Protein AF-A0A563ELH8-F1 (afdb_monomer)

Sequence (191 aa):
MGWYTSGPDGLRYRSGDVFAVAAASGLGTLWVTPWVGAVDADGEPVEIEGLMLLGDVQQGVERAGLPWERVELDGDRMRVPLDVDVADLLDELSYQLSSYSRSVRRVLADAVRRPLEVAELSVRIEAEWGVPPEGYPDLEAWLDEPSEQDRPRDLAAAGLAHALRSGEELLLHMPSDVLEVVAWNRDEDDD

Mean predicted aligned error: 11.7 Å

Structure (mmCIF, N/CA/C/O backbone):
data_AF-A0A563ELH8-F1
#
_entry.id   AF-A0A563ELH8-F1
#
loop_
_atom_site.group_PDB
_atom_site.id
_atom_site.type_symbol
_atom_site.label_atom_id
_atom_site.label_alt_id
_atom_site.label_comp_id
_atom_site.label_asym_id
_atom_site.label_entity_id
_atom_site.label_seq_id
_atom_site.pdbx_PDB_ins_code
_atom_site.Cartn_x
_atom_site.Cartn_y
_atom_site.Cartn_z
_atom_site.occupancy
_atom_site.B_iso_or_equiv
_atom_site.auth_seq_id
_atom_site.auth_comp_id
_atom_site.auth_asym_id
_atom_site.auth_atom_id
_atom_site.pdbx_PDB_model_num
ATOM 1 N N . MET A 1 1 ? -14.077 12.941 -12.315 1.00 25.47 1 MET A N 1
ATOM 2 C CA . MET A 1 1 ? -13.112 14.063 -12.389 1.00 25.47 1 MET A CA 1
ATOM 3 C C . MET A 1 1 ? -11.736 13.427 -12.356 1.00 25.47 1 MET A C 1
ATOM 5 O O . MET A 1 1 ? -11.559 12.567 -11.514 1.00 25.47 1 MET A O 1
ATOM 9 N N . GLY A 1 2 ? -10.851 13.728 -13.311 1.00 24.97 2 GLY A N 1
ATOM 10 C CA . GLY A 1 2 ? -9.521 13.102 -13.410 1.00 24.97 2 GLY A CA 1
ATOM 11 C C . GLY A 1 2 ? -8.433 13.995 -12.812 1.00 24.97 2 GLY A C 1
ATOM 12 O O . GLY A 1 2 ? -8.539 15.220 -12.919 1.00 24.97 2 GLY A O 1
ATOM 13 N N . TRP A 1 3 ? -7.430 13.382 -12.182 1.00 33.62 3 TRP A N 1
ATOM 14 C CA . TRP A 1 3 ? -6.432 14.044 -11.332 1.00 33.62 3 TRP A CA 1
ATOM 15 C C . TRP A 1 3 ? -5.017 14.037 -11.948 1.00 33.62 3 TRP A C 1
ATOM 17 O O . TRP A 1 3 ? -4.769 13.359 -12.942 1.00 33.62 3 TRP A O 1
ATOM 27 N N . TYR A 1 4 ? -4.128 14.879 -11.404 1.00 32.75 4 TYR A N 1
ATOM 28 C CA . TYR A 1 4 ? -2.867 15.354 -11.998 1.00 32.75 4 TYR A CA 1
ATOM 29 C C . TYR A 1 4 ? -1.638 14.888 -11.198 1.00 32.75 4 TYR A C 1
ATOM 31 O O . TYR A 1 4 ? -1.689 14.890 -9.971 1.00 32.75 4 TYR A O 1
ATOM 39 N N . THR A 1 5 ? -0.508 14.645 -11.868 1.00 36.38 5 THR A N 1
ATOM 40 C CA . THR A 1 5 ? 0.832 14.590 -11.248 1.00 36.38 5 THR A CA 1
ATOM 41 C C . THR A 1 5 ? 1.717 15.715 -11.806 1.00 36.38 5 THR A C 1
ATOM 43 O O . THR A 1 5 ? 1.497 16.192 -12.924 1.00 36.38 5 THR A O 1
ATOM 46 N N . SER A 1 6 ? 2.663 16.215 -11.002 1.00 29.89 6 SER A N 1
ATOM 47 C CA . SER A 1 6 ? 3.539 17.351 -11.331 1.00 29.89 6 SER A CA 1
ATOM 48 C C . SER A 1 6 ? 5.003 16.926 -11.436 1.00 29.89 6 SER A C 1
ATOM 50 O O . SER A 1 6 ? 5.538 16.387 -10.471 1.00 29.89 6 SER A O 1
ATOM 52 N N . GLY A 1 7 ? 5.654 17.239 -12.559 1.00 32.75 7 GLY A N 1
ATOM 53 C CA . GLY A 1 7 ? 7.115 17.227 -12.704 1.00 32.75 7 GLY A CA 1
ATOM 54 C C . GLY A 1 7 ? 7.703 18.648 -12.761 1.00 32.75 7 GLY A C 1
ATOM 55 O O . GLY A 1 7 ? 6.935 19.619 -12.872 1.00 32.75 7 GLY A O 1
ATOM 56 N N . PRO A 1 8 ? 9.042 18.799 -12.699 1.00 29.00 8 PRO A N 1
ATOM 57 C CA . PRO A 1 8 ? 9.696 20.074 -12.989 1.00 29.00 8 PRO A CA 1
ATOM 58 C C . PRO A 1 8 ? 9.234 20.584 -14.369 1.00 29.00 8 PRO A C 1
ATOM 60 O O . PRO A 1 8 ? 8.998 19.801 -15.284 1.00 29.00 8 PRO A O 1
ATOM 63 N N . ASP A 1 9 ? 9.000 21.894 -14.474 1.00 30.00 9 ASP A N 1
ATOM 64 C CA . ASP A 1 9 ? 8.446 22.613 -15.641 1.00 30.00 9 ASP A CA 1
ATOM 65 C C . ASP A 1 9 ? 6.928 22.522 -15.902 1.00 30.00 9 ASP A C 1
ATOM 67 O O . ASP A 1 9 ? 6.425 23.107 -16.864 1.00 30.00 9 ASP A O 1
ATOM 71 N N . GLY A 1 10 ? 6.141 21.895 -15.021 1.00 29.08 10 GLY A N 1
ATOM 72 C CA . GLY A 1 10 ? 4.674 22.021 -15.065 1.00 29.08 10 GLY A CA 1
ATOM 73 C C . GLY A 1 10 ? 3.994 21.304 -16.239 1.00 29.08 10 GLY A C 1
ATOM 74 O O . GLY A 1 10 ? 2.854 21.629 -16.591 1.00 29.08 10 GLY A O 1
ATOM 75 N N . LEU A 1 11 ? 4.669 20.318 -16.833 1.00 28.14 11 LEU A N 1
ATOM 76 C CA . LEU A 1 11 ? 4.097 19.436 -17.848 1.00 28.14 11 LEU A CA 1
ATOM 77 C C . LEU A 1 11 ? 3.067 18.492 -17.202 1.00 28.14 11 LEU A C 1
ATOM 79 O O . LEU A 1 11 ? 3.347 17.830 -16.205 1.00 28.14 11 LEU A O 1
ATOM 83 N N . ARG A 1 12 ? 1.847 18.479 -17.758 1.00 33.28 12 ARG A N 1
ATOM 84 C CA . ARG A 1 12 ? 0.690 17.701 -17.284 1.00 33.28 12 ARG A CA 1
ATOM 85 C C . ARG A 1 12 ? 0.468 16.521 -18.228 1.00 33.28 12 ARG A C 1
ATOM 87 O O . ARG A 1 12 ? 0.123 16.747 -19.387 1.00 33.28 12 ARG A O 1
ATOM 94 N N . TYR A 1 13 ? 0.617 15.293 -17.743 1.00 36.59 13 TYR A N 1
ATOM 95 C CA . TYR A 1 13 ? 0.384 14.081 -18.534 1.00 36.59 13 TYR A CA 1
ATOM 96 C C . TYR A 1 13 ? -0.948 13.436 -18.149 1.00 36.59 13 TYR A C 1
ATOM 98 O O . TYR A 1 13 ? -1.354 13.455 -16.989 1.00 36.59 13 TYR A O 1
ATOM 106 N N . ARG A 1 14 ? -1.667 12.915 -19.146 1.00 33.94 14 ARG A N 1
ATOM 107 C CA . ARG A 1 14 ? -2.918 12.176 -18.951 1.00 33.94 14 ARG A CA 1
ATOM 108 C C . ARG A 1 14 ? -2.525 10.722 -18.658 1.00 33.94 14 ARG A C 1
ATOM 110 O O . ARG A 1 14 ? -1.792 10.140 -19.443 1.00 33.94 14 ARG A O 1
ATOM 117 N N . SER A 1 15 ? -2.950 10.227 -17.502 1.00 41.12 15 SER A N 1
ATOM 118 C CA . SER A 1 15 ? -2.683 8.930 -16.856 1.00 41.12 15 SER A CA 1
ATOM 119 C C . SER A 1 15 ? -2.422 7.716 -17.760 1.00 41.12 15 SER A C 1
ATOM 121 O O . SER A 1 15 ? -3.212 7.449 -18.657 1.00 41.12 15 SER A O 1
ATOM 123 N N . GLY A 1 16 ? -1.394 6.924 -17.425 1.00 50.25 16 GLY A N 1
ATOM 124 C CA . GLY A 1 16 ? -1.220 5.516 -17.811 1.00 50.25 16 GLY A CA 1
ATOM 125 C C . GLY A 1 16 ? -1.149 4.640 -16.553 1.00 50.25 16 GLY A C 1
ATOM 126 O O . GLY A 1 16 ? -0.717 5.113 -15.508 1.00 50.25 16 GLY A O 1
ATOM 127 N N . ASP A 1 17 ? -1.621 3.399 -16.623 1.00 66.81 17 ASP A N 1
ATOM 128 C CA . ASP A 1 17 ? -1.581 2.433 -15.516 1.00 66.81 17 ASP A CA 1
ATOM 129 C C . ASP A 1 17 ? -0.115 2.092 -15.166 1.00 66.81 17 ASP A C 1
ATOM 131 O O . ASP A 1 17 ? 0.597 1.535 -16.000 1.00 66.81 17 ASP A O 1
ATOM 135 N N . VAL A 1 18 ? 0.356 2.475 -13.966 1.00 71.00 18 VAL A N 1
ATOM 136 C CA . VAL A 1 18 ? 1.760 2.283 -13.531 1.00 71.00 18 VAL A CA 1
ATOM 137 C C . VAL A 1 18 ? 2.142 0.810 -13.555 1.00 71.00 18 VAL A C 1
ATOM 139 O O . VAL A 1 18 ? 3.233 0.478 -14.012 1.00 71.00 18 VAL A O 1
ATOM 142 N N . PHE A 1 19 ? 1.238 -0.064 -13.114 1.00 73.50 19 PHE A N 1
ATOM 143 C CA . PHE A 1 19 ? 1.454 -1.504 -13.146 1.00 73.50 19 PHE A CA 1
ATOM 144 C C . PHE A 1 19 ? 1.563 -1.980 -14.590 1.00 73.50 19 PHE A C 1
ATOM 146 O O . PHE A 1 19 ? 2.504 -2.690 -14.927 1.00 73.50 19 PHE A O 1
ATOM 153 N N . ALA A 1 20 ? 0.689 -1.505 -15.480 1.00 71.94 20 ALA A N 1
ATOM 154 C CA . ALA A 1 20 ? 0.772 -1.850 -16.897 1.00 71.94 20 ALA A CA 1
ATOM 155 C C . ALA A 1 20 ? 2.059 -1.337 -17.567 1.00 71.94 20 ALA A C 1
ATOM 157 O O . ALA A 1 20 ? 2.620 -2.033 -18.407 1.00 71.94 20 ALA A O 1
ATOM 158 N N . VAL A 1 21 ? 2.543 -0.139 -17.223 1.00 72.12 21 VAL A N 1
ATOM 159 C CA . VAL A 1 21 ? 3.797 0.416 -17.770 1.00 72.12 21 VAL A CA 1
ATOM 160 C C . VAL A 1 21 ? 5.012 -0.346 -17.236 1.00 72.12 21 VAL A C 1
ATOM 162 O O . VAL A 1 21 ? 5.898 -0.716 -18.011 1.00 72.12 21 VAL A O 1
ATOM 165 N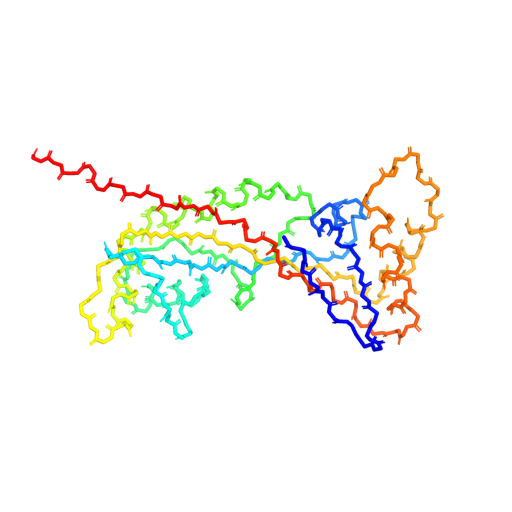 N . ALA A 1 22 ? 5.040 -0.628 -15.934 1.00 79.31 22 ALA A N 1
ATOM 166 C CA . ALA A 1 22 ? 6.070 -1.442 -15.300 1.00 79.31 22 ALA A CA 1
ATOM 167 C C . ALA A 1 22 ? 6.119 -2.851 -15.921 1.00 79.31 22 ALA A C 1
ATOM 169 O O . ALA A 1 22 ? 7.179 -3.287 -16.370 1.00 79.31 22 ALA A O 1
ATOM 170 N N . ALA A 1 23 ? 4.965 -3.511 -16.054 1.00 82.12 23 ALA A N 1
ATOM 171 C CA . ALA A 1 23 ? 4.833 -4.829 -16.670 1.00 82.12 23 ALA A CA 1
ATOM 172 C C . ALA A 1 23 ? 5.239 -4.829 -18.151 1.00 82.12 23 ALA A C 1
ATOM 174 O O . ALA A 1 23 ? 5.981 -5.702 -18.597 1.00 82.12 23 ALA A O 1
ATOM 175 N N . ALA A 1 24 ? 4.768 -3.846 -18.927 1.00 79.00 24 ALA A N 1
ATOM 176 C CA . ALA A 1 24 ? 5.008 -3.787 -20.367 1.00 79.00 24 ALA A CA 1
ATOM 177 C C . ALA A 1 24 ? 6.448 -3.404 -20.727 1.00 79.00 24 ALA A C 1
ATOM 179 O O . ALA A 1 24 ? 6.921 -3.778 -21.803 1.00 79.00 24 ALA A O 1
ATOM 180 N N . SER A 1 25 ? 7.130 -2.633 -19.876 1.00 79.31 25 SER A N 1
ATOM 181 C CA . SER A 1 25 ? 8.556 -2.337 -20.048 1.00 79.31 25 SER A CA 1
ATOM 182 C C . SER A 1 25 ? 9.435 -3.486 -19.560 1.00 79.31 25 SER A C 1
ATOM 184 O O . SER A 1 25 ? 10.449 -3.778 -20.185 1.00 79.31 25 SER A O 1
ATOM 186 N N . GLY A 1 26 ? 9.058 -4.149 -18.460 1.00 85.94 26 GLY A N 1
ATOM 187 C CA . GLY A 1 26 ? 9.907 -5.134 -17.789 1.00 85.94 26 GLY A CA 1
ATOM 188 C C . GLY A 1 26 ? 11.171 -4.520 -17.173 1.00 85.94 26 GLY A C 1
ATOM 189 O O . GLY A 1 26 ? 12.116 -5.244 -16.858 1.00 85.94 26 GLY A O 1
ATOM 190 N N . LEU A 1 27 ? 11.207 -3.192 -17.019 1.00 83.12 27 LEU A N 1
ATOM 191 C CA . LEU A 1 27 ? 12.363 -2.436 -16.546 1.00 83.12 27 LEU A CA 1
ATOM 192 C C . LEU A 1 27 ? 12.113 -1.852 -15.154 1.00 83.12 27 LEU A C 1
ATOM 194 O O . LEU A 1 27 ? 10.979 -1.616 -14.747 1.00 83.12 27 LEU A O 1
ATOM 198 N N . GLY A 1 28 ? 13.198 -1.544 -14.445 1.00 86.25 28 GLY A N 1
ATOM 199 C CA . GLY A 1 28 ? 13.145 -0.780 -13.201 1.00 86.25 28 GLY A CA 1
ATOM 200 C C . GLY A 1 28 ? 12.628 -1.558 -11.991 1.00 86.25 28 GLY A C 1
ATOM 201 O O . GLY A 1 28 ? 12.809 -2.768 -11.864 1.00 86.25 28 GLY A O 1
ATOM 202 N N . THR A 1 29 ? 12.054 -0.824 -11.044 1.00 88.12 29 THR A N 1
ATOM 203 C CA . THR A 1 29 ? 11.486 -1.349 -9.802 1.00 88.12 29 THR A CA 1
ATOM 204 C C . THR A 1 29 ? 10.119 -0.732 -9.565 1.00 88.12 29 THR A C 1
ATOM 206 O O . THR A 1 29 ? 9.948 0.476 -9.721 1.00 88.12 29 THR A O 1
ATOM 209 N N . LEU A 1 30 ? 9.166 -1.575 -9.178 1.00 86.19 30 LEU A N 1
ATOM 210 C CA . LEU A 1 30 ? 7.830 -1.178 -8.772 1.00 86.19 30 LEU A CA 1
ATOM 211 C C . LEU A 1 30 ? 7.714 -1.281 -7.249 1.00 86.19 30 LEU A C 1
ATOM 213 O O . LEU A 1 30 ? 8.006 -2.318 -6.643 1.00 86.19 30 LEU A O 1
ATOM 217 N N . TRP A 1 31 ? 7.298 -0.178 -6.652 1.00 87.94 31 TRP A N 1
ATOM 218 C CA . TRP A 1 31 ? 7.042 -0.018 -5.235 1.00 87.94 31 TRP A CA 1
ATOM 219 C C . TRP A 1 31 ? 5.566 0.261 -5.019 1.00 87.94 31 TRP A C 1
ATOM 221 O O . TRP A 1 31 ? 4.929 0.969 -5.798 1.00 87.94 31 TRP A O 1
ATOM 231 N N . VAL A 1 32 ? 5.038 -0.278 -3.930 1.00 87.56 32 VAL A N 1
ATOM 232 C CA . VAL A 1 32 ? 3.685 -0.012 -3.468 1.00 87.56 32 VAL A CA 1
ATOM 233 C C . VAL A 1 32 ? 3.736 0.499 -2.034 1.00 87.56 32 VAL A C 1
ATOM 235 O O . VAL A 1 32 ? 4.441 -0.056 -1.201 1.00 87.56 32 VAL A O 1
ATOM 238 N N . THR A 1 33 ? 2.979 1.543 -1.733 1.00 89.94 33 THR A N 1
ATOM 239 C CA . THR A 1 33 ? 2.750 2.043 -0.377 1.00 89.94 33 THR A CA 1
ATOM 240 C C . THR A 1 33 ? 1.334 1.650 0.039 1.00 89.94 33 THR A C 1
ATOM 242 O O . THR A 1 33 ? 0.376 2.246 -0.462 1.00 89.94 33 THR A O 1
ATOM 245 N N . PRO A 1 34 ? 1.159 0.637 0.901 1.00 89.25 34 PRO A N 1
ATOM 246 C CA . PRO A 1 34 ? -0.147 0.267 1.426 1.00 89.25 34 PRO A CA 1
ATOM 247 C C . PRO A 1 34 ? -0.588 1.206 2.555 1.00 89.25 34 PRO A C 1
ATOM 249 O O . PRO A 1 34 ? 0.122 1.434 3.537 1.00 89.25 34 PRO A O 1
ATOM 252 N N . TRP A 1 35 ? -1.810 1.704 2.427 1.00 89.25 35 TRP A N 1
ATOM 253 C CA . TRP A 1 35 ? -2.472 2.582 3.379 1.00 89.25 35 TRP A CA 1
ATOM 254 C C . TRP A 1 35 ? -3.675 1.881 3.992 1.00 89.25 35 TRP A C 1
ATOM 256 O O . TRP A 1 35 ? -4.414 1.182 3.300 1.00 89.25 35 TRP A O 1
ATOM 266 N N . VAL A 1 36 ? -3.900 2.133 5.275 1.00 89.50 36 VAL A N 1
ATOM 267 C CA . VAL A 1 36 ? -5.037 1.621 6.033 1.00 89.50 36 VAL A CA 1
ATOM 268 C C . VAL A 1 36 ? -6.028 2.756 6.250 1.00 89.50 36 VAL A C 1
ATOM 270 O O . VAL A 1 36 ? -5.686 3.787 6.827 1.00 89.50 36 VAL A O 1
ATOM 273 N N . GLY A 1 37 ? -7.248 2.565 5.761 1.00 87.56 37 GLY A N 1
ATOM 274 C CA . GLY A 1 37 ? -8.401 3.405 6.047 1.00 87.56 37 GLY A CA 1
ATOM 275 C C . GLY A 1 37 ? -9.249 2.802 7.162 1.00 87.56 37 GLY A C 1
ATOM 276 O O . GLY A 1 37 ? -9.251 1.589 7.387 1.00 87.56 37 GLY A O 1
ATOM 277 N N . ALA A 1 38 ? -9.971 3.659 7.876 1.00 88.00 38 ALA A N 1
ATOM 278 C CA . ALA A 1 38 ? -10.949 3.237 8.862 1.00 88.00 38 ALA A CA 1
ATOM 279 C C . ALA A 1 38 ? -12.138 4.199 8.873 1.00 88.00 38 ALA A C 1
ATOM 281 O O . ALA A 1 38 ? -11.968 5.406 8.696 1.00 88.00 38 ALA A O 1
ATOM 282 N N . VAL A 1 39 ? -13.326 3.657 9.118 1.00 87.50 39 VAL A N 1
ATOM 283 C CA . VAL A 1 39 ? -14.569 4.420 9.282 1.00 87.50 39 VAL A CA 1
ATOM 284 C C . VAL A 1 39 ? -15.168 4.072 10.639 1.00 87.50 39 VAL A C 1
ATOM 286 O O . VAL A 1 39 ? -15.191 2.898 11.032 1.00 87.50 39 VAL A O 1
ATOM 289 N N . ASP A 1 40 ? -15.606 5.084 11.385 1.00 90.00 40 ASP A N 1
ATOM 290 C CA . ASP A 1 40 ? -16.248 4.875 12.680 1.00 90.00 40 ASP A CA 1
ATOM 291 C C . ASP A 1 40 ? -17.725 4.456 12.549 1.00 90.00 40 ASP A C 1
ATOM 293 O O . ASP A 1 40 ? -18.282 4.364 11.454 1.00 90.00 40 ASP A O 1
ATOM 297 N N . ALA A 1 41 ? -18.361 4.140 13.677 1.00 88.94 41 ALA A N 1
ATOM 298 C CA . ALA A 1 41 ? -19.758 3.703 13.723 1.00 88.94 41 ALA A CA 1
ATOM 299 C C . ALA A 1 41 ? -20.767 4.727 13.166 1.00 88.94 41 ALA A C 1
ATOM 301 O O . ALA A 1 41 ? -21.874 4.337 12.788 1.00 88.94 41 ALA A O 1
ATOM 302 N N . ASP A 1 42 ? -20.395 6.009 13.088 1.00 89.44 42 ASP A N 1
ATOM 303 C CA . ASP A 1 42 ? -21.236 7.069 12.529 1.00 89.44 42 ASP A CA 1
ATOM 304 C C . ASP A 1 42 ? -21.050 7.215 11.005 1.00 89.44 42 ASP A C 1
ATOM 306 O O . ASP A 1 42 ? -21.777 7.975 10.360 1.00 89.44 42 ASP A O 1
ATOM 310 N N . GLY A 1 43 ? -20.125 6.455 10.408 1.00 86.69 43 GLY A N 1
ATOM 311 C CA . GLY A 1 43 ? -19.788 6.543 8.990 1.00 86.69 43 GLY A CA 1
ATOM 312 C C . GLY A 1 43 ? -18.742 7.615 8.677 1.00 86.69 43 GLY A C 1
ATOM 313 O O . GLY A 1 43 ? -18.542 7.931 7.503 1.00 86.69 43 GLY A O 1
ATOM 314 N N . GLU A 1 44 ? -18.080 8.179 9.691 1.00 88.75 44 GLU A N 1
ATOM 315 C CA . GLU A 1 44 ? -17.076 9.223 9.501 1.00 88.75 44 GLU A CA 1
ATOM 316 C C . GLU A 1 44 ? -15.668 8.616 9.351 1.00 88.75 44 GLU A C 1
ATOM 318 O O . GLU A 1 44 ? -15.297 7.701 10.099 1.00 88.75 44 GLU A O 1
ATOM 323 N N . PRO A 1 45 ? -14.847 9.115 8.406 1.00 86.50 45 PRO A N 1
ATOM 324 C CA . PRO A 1 45 ? -13.462 8.687 8.273 1.00 86.50 45 PRO A CA 1
ATOM 325 C C . PRO A 1 45 ? -12.667 8.942 9.555 1.00 86.50 45 PRO A C 1
ATOM 327 O O . PRO A 1 45 ? -12.681 10.034 10.131 1.00 86.50 45 PRO A O 1
ATOM 330 N N . VAL A 1 46 ? -11.916 7.933 9.984 1.00 85.31 46 VAL A N 1
ATOM 331 C CA . VAL A 1 46 ? -11.014 8.035 11.126 1.00 85.31 46 VAL A CA 1
ATOM 332 C C . VAL A 1 46 ? -9.648 8.481 10.624 1.00 85.31 46 VAL A C 1
ATOM 334 O O . VAL A 1 46 ? -8.854 7.681 10.136 1.00 85.31 46 VAL A O 1
ATOM 337 N N . GLU A 1 47 ? -9.355 9.769 10.768 1.00 83.94 47 GLU A N 1
ATOM 338 C CA . GLU A 1 47 ? -8.037 10.315 10.445 1.00 83.94 47 GLU A CA 1
ATOM 339 C C . GLU A 1 47 ? -7.128 10.289 11.680 1.00 83.94 47 GLU A C 1
ATOM 341 O O . GLU A 1 47 ? -7.389 10.964 12.682 1.00 83.94 47 GLU A O 1
ATOM 346 N N . ILE A 1 48 ? -6.041 9.514 11.611 1.00 79.06 48 ILE A N 1
ATOM 347 C CA . ILE A 1 48 ? -5.018 9.459 12.662 1.00 79.06 48 ILE A CA 1
ATOM 348 C C . ILE A 1 48 ? -3.666 9.826 12.061 1.00 79.06 48 ILE A C 1
ATOM 350 O O . ILE A 1 48 ? -3.104 9.100 11.242 1.00 79.06 48 ILE A O 1
ATOM 354 N N . GLU A 1 49 ? -3.121 10.963 12.488 1.00 73.94 49 GLU A N 1
ATOM 355 C CA . GLU A 1 49 ? -1.801 11.413 12.051 1.00 73.94 49 GLU A CA 1
ATOM 356 C C . GLU A 1 49 ? -0.731 10.364 12.407 1.00 73.94 49 GLU A C 1
ATOM 358 O O . GLU A 1 49 ? -0.576 9.993 13.572 1.00 73.94 49 GLU A O 1
ATOM 363 N N . GLY A 1 50 ? -0.007 9.874 11.395 1.00 68.38 50 GLY A N 1
ATOM 364 C CA . GLY A 1 50 ? 1.056 8.875 11.563 1.00 68.38 50 GLY A CA 1
ATOM 365 C C . GLY A 1 50 ? 0.583 7.441 11.829 1.00 68.38 50 GLY A C 1
ATOM 366 O O . GLY A 1 50 ? 1.343 6.667 12.401 1.00 68.38 50 GLY A O 1
ATOM 367 N N . LEU A 1 51 ? -0.667 7.095 11.487 1.00 74.56 51 LEU A N 1
ATOM 368 C CA . LEU A 1 51 ? -1.213 5.729 11.601 1.00 74.56 51 LEU A CA 1
ATOM 369 C C . LEU A 1 51 ? -2.094 5.324 10.406 1.00 74.56 51 LEU A C 1
ATOM 371 O O . LEU A 1 51 ? -2.972 4.473 10.526 1.00 74.56 51 LEU A O 1
ATOM 375 N N . MET A 1 52 ? -1.849 5.930 9.244 1.00 82.88 52 MET A N 1
ATOM 376 C CA . MET A 1 52 ? -2.579 5.632 8.004 1.00 82.88 52 MET A CA 1
ATOM 377 C C . MET A 1 52 ? -1.778 4.738 7.051 1.00 82.88 52 MET A C 1
ATOM 379 O O . MET A 1 52 ? -2.303 4.317 6.026 1.00 82.88 52 MET A O 1
ATOM 383 N N . LEU A 1 53 ? -0.513 4.450 7.368 1.00 90.56 53 LEU A N 1
ATOM 384 C CA . LEU A 1 53 ? 0.339 3.535 6.613 1.00 90.56 53 LEU A CA 1
ATOM 385 C C . LEU A 1 53 ? 0.311 2.158 7.272 1.00 90.56 53 LEU A C 1
ATOM 387 O O . LEU A 1 53 ? 0.310 2.043 8.500 1.00 90.56 53 LEU A O 1
ATOM 391 N N . LEU A 1 54 ? 0.330 1.096 6.465 1.00 91.69 54 LEU A N 1
ATOM 392 C CA . LEU A 1 54 ? 0.374 -0.269 6.996 1.00 91.69 54 LEU A CA 1
ATOM 393 C C . LEU A 1 54 ? 1.612 -0.494 7.877 1.00 91.69 54 LEU A C 1
ATOM 395 O O . LEU A 1 54 ? 1.528 -1.214 8.869 1.00 91.69 54 LEU A O 1
ATOM 399 N N . GLY A 1 55 ? 2.740 0.143 7.539 1.00 92.81 55 GLY A N 1
ATOM 400 C CA . GLY A 1 55 ? 3.971 0.098 8.331 1.00 92.81 55 GLY A CA 1
ATOM 401 C C . GLY A 1 55 ? 3.781 0.635 9.749 1.00 92.81 55 GLY A C 1
ATOM 402 O O . GLY A 1 55 ? 4.160 -0.032 10.717 1.00 92.81 55 GLY A O 1
ATOM 403 N N . ASP A 1 56 ? 3.113 1.782 9.884 1.00 93.06 56 ASP A N 1
ATOM 404 C CA . ASP A 1 56 ? 2.789 2.378 11.182 1.00 93.06 56 ASP A CA 1
ATOM 405 C C . ASP A 1 56 ? 1.831 1.491 11.989 1.00 93.06 56 ASP A C 1
ATOM 407 O O . ASP A 1 56 ? 2.048 1.259 13.184 1.00 93.06 56 ASP A O 1
ATOM 411 N N . VAL A 1 57 ? 0.799 0.943 11.334 1.00 92.31 57 VAL A N 1
ATOM 412 C CA . VAL A 1 57 ? -0.157 0.019 11.964 1.00 92.31 57 VAL A CA 1
ATOM 413 C C . VAL A 1 57 ? 0.563 -1.231 12.466 1.00 92.31 57 VAL A C 1
ATOM 415 O O . VAL A 1 57 ? 0.461 -1.550 13.650 1.00 92.31 57 VAL A O 1
ATOM 418 N N . GLN A 1 58 ? 1.350 -1.896 11.614 1.00 94.12 58 GLN A N 1
ATOM 419 C CA . GLN A 1 58 ? 2.165 -3.059 11.980 1.00 94.12 58 GLN A CA 1
ATOM 420 C C . GLN A 1 58 ? 3.050 -2.746 13.188 1.00 94.12 58 GLN A C 1
ATOM 422 O O . GLN A 1 58 ? 3.071 -3.494 14.164 1.00 94.12 58 GLN A O 1
ATOM 427 N N . GLN A 1 59 ? 3.744 -1.610 13.165 1.00 93.06 59 GLN A N 1
ATOM 428 C CA . GLN A 1 59 ? 4.611 -1.200 14.260 1.00 93.06 59 GLN A CA 1
ATOM 429 C C . GLN A 1 59 ? 3.831 -0.954 15.562 1.00 93.06 59 GLN A C 1
ATOM 431 O O . GLN A 1 59 ? 4.306 -1.311 16.644 1.00 93.06 59 GLN A O 1
ATOM 436 N N . GLY A 1 60 ? 2.643 -0.351 15.484 1.00 92.88 60 GLY A N 1
ATOM 437 C CA . GLY A 1 60 ? 1.743 -0.176 16.622 1.00 92.88 60 GLY A CA 1
ATOM 438 C C . GLY A 1 60 ? 1.284 -1.512 17.209 1.00 92.88 60 GLY A C 1
ATOM 439 O O . GLY A 1 60 ? 1.358 -1.708 18.425 1.00 92.88 60 GLY A O 1
ATOM 440 N N . VAL A 1 61 ? 0.888 -2.454 16.348 1.00 94.19 61 VAL A N 1
ATOM 441 C CA . VAL A 1 61 ? 0.434 -3.798 16.739 1.00 94.19 61 VAL A CA 1
ATOM 442 C C . VAL A 1 61 ? 1.573 -4.585 17.401 1.00 94.19 61 VAL A C 1
ATOM 444 O O . VAL A 1 61 ? 1.391 -5.133 18.493 1.00 94.19 61 VAL A O 1
ATOM 447 N N . GLU A 1 62 ? 2.774 -4.561 16.815 1.00 94.62 62 GLU A N 1
ATOM 448 C CA . GLU A 1 62 ? 3.973 -5.200 17.369 1.00 94.62 62 GLU A CA 1
ATOM 449 C C . GLU A 1 62 ? 4.365 -4.607 18.732 1.00 94.62 62 GLU A C 1
ATOM 451 O O . GLU A 1 62 ? 4.622 -5.348 19.684 1.00 94.62 6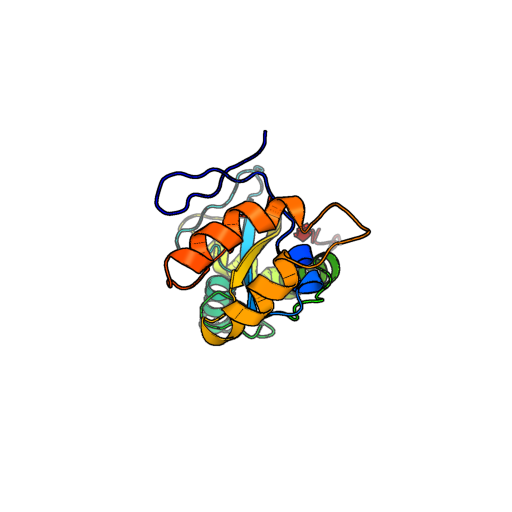2 GLU A O 1
ATOM 456 N N . ARG A 1 63 ? 4.365 -3.272 18.873 1.00 94.75 63 ARG A N 1
ATOM 457 C CA . ARG A 1 63 ? 4.666 -2.594 20.151 1.00 94.75 63 ARG A CA 1
ATOM 458 C C . ARG A 1 63 ? 3.669 -2.941 21.251 1.00 94.75 63 ARG A C 1
ATOM 460 O O . ARG A 1 63 ? 4.058 -3.018 22.416 1.00 94.75 63 ARG A O 1
ATOM 467 N N . ALA A 1 64 ? 2.403 -3.135 20.893 1.00 94.56 64 ALA A N 1
ATOM 468 C CA . ALA A 1 64 ? 1.353 -3.536 21.820 1.00 94.56 64 ALA A CA 1
ATOM 469 C C . ALA A 1 64 ? 1.398 -5.038 22.173 1.00 94.56 64 ALA A C 1
ATOM 471 O O . ALA A 1 64 ? 0.648 -5.477 23.047 1.00 94.56 64 ALA A O 1
ATOM 472 N N . GLY A 1 65 ? 2.269 -5.826 21.526 1.00 96.19 65 GLY A N 1
ATOM 473 C CA . GLY A 1 65 ? 2.366 -7.274 21.726 1.00 96.19 65 GLY A CA 1
ATOM 474 C C . GLY A 1 65 ? 1.121 -8.025 21.248 1.00 96.19 65 GLY A C 1
ATOM 475 O O . GLY A 1 65 ? 0.760 -9.053 21.822 1.00 96.19 65 GLY A O 1
ATOM 476 N N . LEU A 1 66 ? 0.430 -7.476 20.248 1.00 95.94 66 LEU A N 1
ATOM 477 C CA . LEU A 1 66 ? -0.799 -8.026 19.691 1.00 95.94 66 LEU A CA 1
ATOM 478 C C . LEU A 1 66 ? -0.489 -8.971 18.512 1.00 95.94 66 LEU A C 1
ATOM 480 O O . LEU A 1 66 ? 0.552 -8.822 17.870 1.00 95.94 66 LEU A O 1
ATOM 484 N N . PRO A 1 67 ? -1.368 -9.946 18.207 1.00 96.06 67 PRO A N 1
ATOM 485 C CA . PRO A 1 67 ? -1.182 -10.834 17.062 1.00 96.06 67 PRO A CA 1
ATOM 486 C C . PRO A 1 67 ? -1.116 -10.059 15.744 1.00 96.06 67 PRO A C 1
ATOM 488 O O . PRO A 1 67 ? -1.986 -9.227 15.475 1.00 96.06 67 PRO A O 1
ATOM 491 N N . TRP A 1 68 ? -0.104 -10.372 14.938 1.00 95.38 68 TRP A N 1
ATOM 492 C CA . TRP A 1 68 ? 0.120 -9.830 13.603 1.00 95.38 68 TRP A CA 1
ATOM 493 C C . TRP A 1 68 ? 1.056 -10.753 12.834 1.00 95.38 68 TRP A C 1
ATOM 495 O O . TRP A 1 68 ? 2.072 -11.189 13.383 1.00 95.38 68 TRP A O 1
ATOM 505 N N . GLU A 1 69 ? 0.738 -11.041 11.579 1.00 94.19 69 GLU A N 1
ATOM 506 C CA . GLU A 1 69 ? 1.702 -11.636 10.662 1.00 94.19 69 GLU A CA 1
ATOM 507 C C . GLU A 1 69 ? 2.449 -10.516 9.938 1.00 94.19 69 GLU A C 1
ATOM 509 O O . GLU A 1 69 ? 1.867 -9.582 9.388 1.00 94.19 69 GLU A O 1
ATOM 514 N N . ARG A 1 70 ? 3.776 -10.561 10.033 1.00 91.56 70 ARG A N 1
ATOM 515 C CA . ARG A 1 70 ? 4.623 -9.457 9.602 1.00 91.56 70 ARG A CA 1
ATOM 516 C C . ARG A 1 70 ? 4.664 -9.390 8.079 1.00 91.56 70 ARG A C 1
ATOM 518 O O . ARG A 1 70 ? 5.100 -10.335 7.432 1.00 91.56 70 ARG A O 1
ATOM 525 N N . VAL A 1 71 ? 4.299 -8.234 7.542 1.00 91.50 71 VAL A N 1
ATOM 526 C CA . VAL A 1 71 ? 4.490 -7.869 6.141 1.00 91.50 71 VAL A CA 1
ATOM 527 C C . VAL A 1 71 ? 5.886 -7.268 5.991 1.00 91.50 71 VAL A C 1
ATOM 529 O O . VAL A 1 71 ? 6.302 -6.407 6.779 1.00 91.50 71 VAL A O 1
ATOM 532 N N . GLU A 1 72 ? 6.636 -7.750 5.001 1.00 92.94 72 GLU A N 1
ATOM 533 C CA . GLU A 1 72 ? 7.959 -7.219 4.682 1.00 92.94 72 GLU A CA 1
ATOM 534 C C . GLU A 1 72 ? 7.830 -5.854 3.996 1.00 92.94 72 GLU A C 1
ATOM 536 O O . GLU A 1 72 ? 7.292 -5.739 2.896 1.00 92.94 72 GLU A O 1
ATOM 541 N N . LEU A 1 73 ? 8.333 -4.817 4.668 1.00 92.94 73 LEU A N 1
ATOM 542 C CA . LEU A 1 73 ? 8.318 -3.432 4.207 1.00 92.94 73 LEU A CA 1
ATOM 543 C C . LEU A 1 73 ? 9.735 -2.846 4.275 1.00 92.94 73 LEU A C 1
ATOM 545 O O . LEU A 1 73 ? 10.484 -3.112 5.219 1.00 92.94 73 LEU A O 1
ATOM 549 N N . ASP A 1 74 ? 10.077 -2.024 3.288 1.00 90.44 74 ASP A N 1
ATOM 550 C CA . ASP A 1 74 ? 11.231 -1.129 3.285 1.00 90.44 74 ASP A CA 1
ATOM 551 C C . ASP A 1 74 ? 10.748 0.292 3.613 1.00 90.44 74 ASP A C 1
ATOM 553 O O . ASP A 1 74 ? 10.189 1.006 2.771 1.00 90.44 74 ASP A O 1
ATOM 557 N N . GLY A 1 75 ? 10.868 0.664 4.890 1.00 88.81 75 GLY A N 1
ATOM 558 C CA . GLY A 1 75 ? 10.124 1.793 5.445 1.00 88.81 75 GLY A CA 1
ATOM 559 C C . GLY A 1 75 ? 8.624 1.498 5.401 1.00 88.81 75 GLY A C 1
ATOM 560 O O . GLY A 1 75 ? 8.173 0.538 6.022 1.00 88.81 75 GLY A O 1
ATOM 561 N N . ASP A 1 76 ? 7.883 2.291 4.628 1.00 89.12 76 ASP A N 1
ATOM 562 C CA . ASP A 1 76 ? 6.430 2.157 4.443 1.00 89.12 76 ASP A CA 1
ATOM 563 C C . ASP A 1 76 ? 6.045 1.546 3.091 1.00 89.12 76 ASP A C 1
ATOM 565 O O . ASP A 1 76 ? 4.868 1.487 2.736 1.00 89.12 76 ASP A O 1
ATOM 569 N N . ARG A 1 77 ? 7.041 1.113 2.312 1.00 91.31 77 ARG A N 1
ATOM 570 C CA . ARG A 1 77 ? 6.855 0.634 0.943 1.00 91.31 77 ARG A CA 1
ATOM 571 C C . ARG A 1 77 ? 7.155 -0.851 0.847 1.00 91.31 77 ARG A C 1
ATOM 573 O O . ARG A 1 77 ? 8.068 -1.357 1.489 1.00 91.31 77 ARG A O 1
ATOM 580 N N . MET A 1 78 ? 6.429 -1.543 -0.013 1.00 93.38 78 MET A N 1
ATOM 581 C CA . MET A 1 78 ? 6.705 -2.914 -0.414 1.00 93.38 78 MET A CA 1
ATOM 582 C C . MET A 1 78 ? 7.205 -2.937 -1.852 1.00 93.38 78 MET A C 1
ATOM 584 O O . MET A 1 78 ? 6.647 -2.284 -2.735 1.00 93.38 78 MET A O 1
ATOM 588 N N . ARG A 1 79 ? 8.267 -3.700 -2.097 1.00 93.88 79 ARG A N 1
ATOM 589 C CA . ARG A 1 79 ? 8.703 -3.993 -3.459 1.00 93.88 79 ARG A CA 1
ATOM 590 C C . ARG A 1 79 ? 7.831 -5.109 -4.008 1.00 93.88 79 ARG A C 1
ATOM 592 O O . ARG A 1 79 ? 7.724 -6.155 -3.372 1.00 93.88 79 ARG A O 1
ATOM 599 N N . VAL A 1 80 ? 7.269 -4.916 -5.194 1.00 92.06 80 VAL A N 1
ATOM 600 C CA . VAL A 1 80 ? 6.421 -5.923 -5.845 1.00 92.06 80 VAL A CA 1
ATOM 601 C C . VAL A 1 80 ? 6.997 -6.335 -7.204 1.00 92.06 80 VAL A C 1
ATOM 603 O O . VAL A 1 80 ? 7.753 -5.566 -7.810 1.00 92.06 80 VAL A O 1
ATOM 606 N N . PRO A 1 81 ? 6.697 -7.556 -7.685 1.00 94.62 81 PRO A N 1
ATOM 607 C CA . PRO A 1 81 ? 7.011 -7.955 -9.054 1.00 94.62 81 PRO A CA 1
ATOM 608 C C . PRO A 1 81 ? 6.412 -6.980 -10.075 1.00 94.62 81 PRO A C 1
ATOM 610 O O . PRO A 1 81 ? 5.340 -6.424 -9.851 1.00 94.62 81 PRO A O 1
ATOM 613 N N . LEU A 1 82 ? 7.093 -6.771 -11.205 1.00 87.94 82 LEU A N 1
ATOM 614 C CA . LEU A 1 82 ? 6.604 -5.865 -12.256 1.00 87.94 82 LEU A CA 1
ATOM 615 C C . LEU A 1 82 ? 5.328 -6.389 -12.930 1.00 87.94 82 LEU A C 1
ATOM 617 O O . LEU A 1 82 ? 4.573 -5.604 -13.485 1.00 87.94 82 LEU A O 1
ATOM 621 N N . ASP A 1 83 ? 5.102 -7.700 -12.879 1.00 85.44 83 ASP A N 1
ATOM 622 C CA . ASP A 1 83 ? 3.954 -8.423 -13.426 1.00 85.44 83 ASP A CA 1
ATOM 623 C C . ASP A 1 83 ? 2.907 -8.784 -12.358 1.00 85.44 83 ASP A C 1
ATOM 625 O O . ASP A 1 83 ? 2.069 -9.655 -12.590 1.00 85.44 83 ASP A O 1
ATOM 629 N N . VAL A 1 84 ? 2.955 -8.137 -11.187 1.00 87.25 84 VAL A N 1
ATOM 630 C CA . VAL A 1 84 ? 1.995 -8.376 -10.103 1.00 87.25 84 VAL A CA 1
ATOM 631 C C . VAL A 1 84 ? 0.562 -8.088 -10.561 1.00 87.25 84 VAL A C 1
ATOM 633 O O . VAL A 1 84 ? 0.288 -7.047 -11.163 1.00 87.25 84 VAL A O 1
ATOM 636 N N . ASP A 1 85 ? -0.364 -8.994 -10.237 1.00 81.81 85 ASP A N 1
ATOM 637 C CA . ASP A 1 85 ? -1.790 -8.699 -10.343 1.00 81.81 85 ASP A CA 1
ATOM 638 C C . ASP A 1 85 ? -2.197 -7.809 -9.162 1.00 81.81 85 ASP A C 1
ATOM 640 O O . ASP A 1 85 ? -2.069 -8.169 -7.989 1.00 81.81 85 ASP A O 1
ATOM 644 N N . VAL A 1 86 ? -2.651 -6.601 -9.486 1.00 77.81 86 VAL A N 1
ATOM 645 C CA . VAL A 1 86 ? -3.020 -5.580 -8.503 1.00 77.81 86 VAL A CA 1
ATOM 646 C C . VAL A 1 86 ? -4.215 -6.016 -7.659 1.00 77.81 86 VAL A C 1
ATOM 648 O O . VAL A 1 86 ? -4.281 -5.665 -6.481 1.00 77.81 86 VAL A O 1
ATOM 65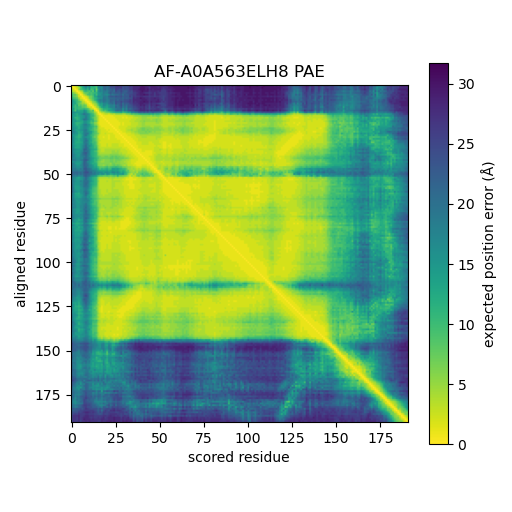1 N N . ALA A 1 87 ? -5.151 -6.770 -8.243 1.00 75.12 87 ALA A N 1
ATOM 652 C CA . ALA A 1 87 ? -6.315 -7.271 -7.526 1.00 75.12 87 ALA A CA 1
ATOM 653 C C . ALA A 1 87 ? -5.892 -8.317 -6.490 1.00 75.12 87 ALA A C 1
ATOM 655 O O . ALA A 1 87 ? -6.259 -8.183 -5.326 1.00 75.12 87 ALA A O 1
ATOM 656 N N . ASP A 1 88 ? -5.036 -9.266 -6.878 1.00 81.31 88 ASP A N 1
ATOM 657 C CA . ASP A 1 88 ? -4.506 -10.281 -5.960 1.00 81.31 88 ASP A CA 1
ATOM 658 C C . ASP A 1 88 ? -3.710 -9.637 -4.810 1.00 81.31 88 ASP A C 1
ATOM 660 O O . ASP A 1 88 ? -3.843 -10.034 -3.653 1.00 81.31 88 ASP A O 1
ATOM 664 N N . LEU A 1 89 ? -2.911 -8.602 -5.105 1.00 84.00 89 LEU A N 1
ATOM 665 C CA . LEU A 1 89 ? -2.177 -7.852 -4.081 1.00 84.00 89 LEU A CA 1
ATOM 666 C C . LEU A 1 89 ? -3.121 -7.172 -3.076 1.00 84.00 89 LEU A C 1
ATOM 668 O O . LEU A 1 89 ? -2.873 -7.207 -1.870 1.00 84.00 89 LEU A O 1
ATOM 672 N N . LEU A 1 90 ? -4.186 -6.530 -3.558 1.00 80.44 90 LEU A N 1
ATOM 673 C CA . LEU A 1 90 ? -5.177 -5.884 -2.697 1.00 80.44 90 LEU A CA 1
ATOM 674 C C . LEU A 1 90 ? -5.973 -6.896 -1.875 1.00 80.44 90 LEU A C 1
ATOM 676 O O . LEU A 1 90 ? -6.227 -6.638 -0.699 1.00 80.44 90 LEU A O 1
ATOM 680 N N . ASP A 1 91 ? -6.330 -8.034 -2.464 1.00 80.00 91 ASP A N 1
ATOM 681 C CA . ASP A 1 91 ? -7.035 -9.113 -1.778 1.00 80.00 91 ASP A CA 1
ATOM 682 C C . ASP A 1 91 ? -6.185 -9.694 -0.643 1.00 80.00 91 ASP A C 1
ATOM 684 O O . ASP A 1 91 ? -6.694 -9.869 0.464 1.00 80.00 91 ASP A O 1
ATOM 688 N N . GLU A 1 92 ? -4.883 -9.899 -0.863 1.00 88.44 92 GLU A N 1
ATOM 689 C CA . GLU A 1 92 ? -3.951 -10.355 0.174 1.00 88.44 92 GLU A CA 1
ATOM 690 C C . GLU A 1 92 ? -3.850 -9.346 1.330 1.00 88.44 92 GLU A C 1
ATOM 692 O O . GLU A 1 92 ? -3.989 -9.699 2.504 1.00 88.44 92 GLU A O 1
ATOM 697 N N . LEU A 1 93 ? -3.672 -8.058 1.018 1.00 87.44 93 LEU A N 1
ATOM 698 C CA . LEU A 1 93 ? -3.591 -7.008 2.038 1.00 87.44 93 LEU A CA 1
ATOM 699 C C . LEU A 1 93 ? -4.918 -6.831 2.797 1.00 87.44 93 LEU A C 1
ATOM 701 O O . LEU A 1 93 ? -4.922 -6.611 4.012 1.00 87.44 93 LEU A O 1
ATOM 705 N N . SER A 1 94 ? -6.047 -6.945 2.099 1.00 82.38 94 SER A N 1
ATOM 706 C CA . SER A 1 94 ? -7.388 -6.900 2.688 1.00 82.38 94 SER A CA 1
ATOM 707 C C . SER A 1 94 ? -7.627 -8.101 3.605 1.00 82.38 94 SER A C 1
ATOM 709 O O . SER A 1 94 ? -8.089 -7.943 4.740 1.00 82.38 94 SER A O 1
ATOM 711 N N . TYR A 1 95 ? -7.236 -9.301 3.166 1.00 84.56 95 TYR A N 1
ATOM 712 C CA . TYR A 1 95 ? -7.295 -10.518 3.969 1.00 84.56 95 TYR A CA 1
ATOM 713 C C . TYR A 1 95 ? -6.449 -10.396 5.240 1.00 84.56 95 TYR A C 1
ATOM 715 O O . TYR A 1 95 ? -6.913 -10.766 6.323 1.00 84.56 95 TYR A O 1
ATOM 723 N N . GLN A 1 96 ? -5.258 -9.803 5.141 1.00 88.31 96 GLN A N 1
ATOM 724 C CA . GLN A 1 96 ? -4.399 -9.519 6.287 1.00 88.31 96 GLN A CA 1
ATOM 725 C C . GLN A 1 96 ? -5.091 -8.593 7.298 1.00 88.31 96 GLN A C 1
ATOM 727 O O . GLN A 1 96 ? -5.202 -8.924 8.483 1.00 88.31 96 GLN A O 1
ATOM 732 N N . LEU A 1 97 ? -5.617 -7.449 6.845 1.00 87.69 97 LEU A N 1
ATOM 733 C CA . LEU A 1 97 ? -6.334 -6.513 7.718 1.00 87.69 97 LEU A CA 1
ATOM 734 C C . LEU A 1 97 ? -7.572 -7.146 8.356 1.00 87.69 97 LEU A C 1
ATOM 736 O O . LEU A 1 97 ? -7.835 -6.917 9.537 1.00 87.69 97 LEU A O 1
ATOM 740 N N . SER A 1 98 ? -8.312 -7.958 7.604 1.00 84.44 98 SER A N 1
ATOM 741 C CA . SER A 1 98 ? -9.479 -8.688 8.099 1.00 84.44 98 SER A CA 1
ATOM 742 C C . SER A 1 98 ? -9.092 -9.687 9.196 1.00 84.44 98 SER A C 1
ATOM 744 O O . SER A 1 98 ? -9.637 -9.636 10.308 1.00 84.44 98 SER A O 1
ATOM 746 N N . SER A 1 99 ? -8.084 -10.523 8.929 1.00 89.62 99 SER A N 1
ATOM 747 C CA . SER A 1 99 ? -7.583 -11.565 9.837 1.00 89.62 99 SER A CA 1
ATOM 748 C C . SER A 1 99 ? -7.070 -11.000 11.161 1.00 89.62 99 SER A C 1
ATOM 750 O O . SER A 1 99 ? -7.231 -11.619 12.214 1.00 89.62 99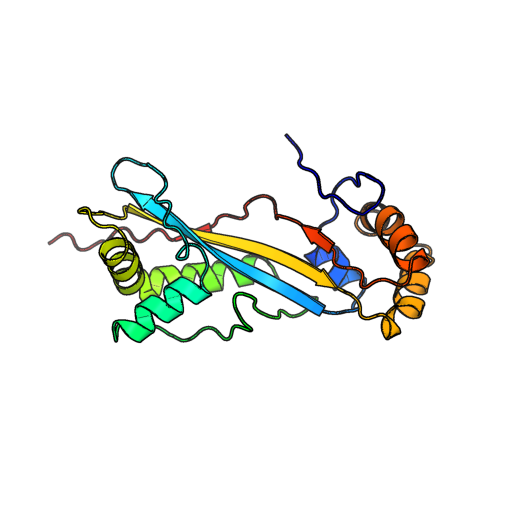 SER A O 1
ATOM 752 N N . TYR A 1 100 ? -6.507 -9.789 11.130 1.00 92.75 100 TYR A N 1
ATOM 753 C CA . TYR A 1 100 ? -5.980 -9.095 12.307 1.00 92.75 100 TYR A CA 1
ATOM 754 C C . TYR A 1 100 ? -6.808 -7.872 12.722 1.00 92.75 100 TYR A C 1
ATOM 756 O O . TYR A 1 100 ? -6.341 -7.038 13.500 1.00 92.75 100 TYR A O 1
ATOM 764 N N . SER A 1 101 ? -8.061 -7.781 12.275 1.00 89.81 101 SER A N 1
ATOM 765 C CA . SER A 1 101 ? -8.941 -6.625 12.502 1.00 89.81 101 SER A CA 1
ATOM 766 C C . SER A 1 101 ? -9.044 -6.220 13.974 1.00 89.81 101 SER A C 1
ATOM 768 O O . SER A 1 101 ? -8.961 -5.037 14.292 1.00 89.81 101 SER A O 1
ATOM 770 N N . ARG A 1 102 ? -9.125 -7.174 14.911 1.00 90.50 102 ARG A N 1
ATOM 771 C CA . ARG A 1 102 ? -9.154 -6.883 16.360 1.00 90.50 102 ARG A CA 1
ATOM 772 C C . ARG A 1 102 ? -7.871 -6.202 16.854 1.00 90.50 102 ARG A C 1
ATOM 774 O O . ARG A 1 102 ? -7.947 -5.284 17.669 1.00 90.50 102 ARG A O 1
ATOM 781 N N . SER A 1 103 ? -6.711 -6.626 16.355 1.00 93.88 103 SER A N 1
ATOM 782 C CA . SER A 1 103 ? -5.420 -5.996 16.653 1.00 93.88 103 SER A CA 1
ATOM 783 C C . SER A 1 103 ? -5.358 -4.574 16.092 1.00 93.88 103 SER A C 1
ATOM 785 O O . SER A 1 103 ? -5.009 -3.645 16.819 1.00 93.88 103 SER A O 1
ATOM 787 N N . VAL A 1 104 ? -5.759 -4.399 14.829 1.00 91.25 104 VAL A N 1
ATOM 788 C CA . VAL A 1 104 ? -5.774 -3.100 14.138 1.00 91.25 104 VAL A CA 1
ATOM 789 C C . VAL A 1 104 ? -6.713 -2.123 14.843 1.00 91.25 104 VAL A C 1
ATOM 791 O O . VAL A 1 104 ? -6.281 -1.052 15.260 1.00 91.25 104 VAL A O 1
ATOM 794 N N . ARG A 1 105 ? -7.972 -2.516 15.080 1.00 90.12 105 ARG A N 1
ATOM 795 C CA . ARG A 1 105 ? -8.975 -1.694 15.778 1.00 90.12 105 ARG A CA 1
ATOM 796 C C . ARG A 1 105 ? -8.484 -1.239 17.149 1.00 90.12 105 ARG A C 1
ATOM 798 O O . ARG A 1 105 ? -8.697 -0.089 17.519 1.00 90.12 105 ARG A O 1
ATOM 805 N N . ARG A 1 106 ? -7.791 -2.111 17.889 1.00 90.19 106 ARG A N 1
ATOM 806 C CA . ARG A 1 106 ? -7.217 -1.758 19.191 1.00 90.19 106 ARG A CA 1
ATOM 807 C C . ARG A 1 106 ? -6.135 -0.688 19.076 1.00 90.19 106 ARG A C 1
ATOM 809 O O . ARG A 1 106 ? -6.165 0.260 19.847 1.00 90.19 106 ARG A O 1
ATOM 816 N N . VAL A 1 107 ? -5.216 -0.813 18.121 1.00 92.00 107 VAL A N 1
ATOM 817 C CA . VAL A 1 107 ? -4.165 0.195 17.901 1.00 92.00 107 VAL A CA 1
ATOM 818 C C . VAL A 1 107 ? -4.762 1.537 17.480 1.00 92.00 107 VAL A C 1
ATOM 820 O O . VAL A 1 107 ? -4.359 2.570 18.011 1.00 92.00 107 VAL A O 1
ATOM 823 N N . LEU A 1 108 ? -5.756 1.527 16.587 1.00 88.75 108 LEU A N 1
ATOM 824 C CA . LEU A 1 108 ? -6.467 2.742 16.180 1.00 88.75 108 LEU A CA 1
ATOM 825 C C . LEU A 1 108 ? -7.181 3.394 17.374 1.00 88.75 108 LEU A C 1
ATOM 827 O O . LEU A 1 108 ? -7.063 4.600 17.585 1.00 88.75 108 LEU A O 1
ATOM 831 N N . ALA A 1 109 ? -7.870 2.601 18.198 1.00 87.62 109 ALA A N 1
ATOM 832 C CA . ALA A 1 109 ? -8.543 3.095 19.394 1.00 87.62 109 ALA A CA 1
ATOM 833 C C . ALA A 1 109 ? -7.561 3.633 20.448 1.00 87.62 109 ALA A C 1
ATOM 835 O O . ALA A 1 109 ? -7.839 4.660 21.055 1.00 87.62 109 ALA A O 1
ATOM 836 N N . ASP A 1 110 ? -6.405 2.992 20.644 1.00 87.44 110 ASP A N 1
ATOM 837 C CA . ASP A 1 110 ? -5.377 3.448 21.590 1.00 87.44 110 ASP A CA 1
ATOM 838 C C . ASP A 1 110 ? -4.706 4.757 21.125 1.00 87.44 110 ASP A C 1
ATOM 840 O O . ASP A 1 110 ? -4.293 5.583 21.946 1.00 87.44 110 ASP A O 1
ATOM 844 N N . ALA A 1 111 ? -4.608 4.972 19.811 1.00 86.81 111 ALA A N 1
ATOM 845 C CA . ALA A 1 111 ? -4.062 6.197 19.236 1.00 86.81 111 ALA A CA 1
ATOM 846 C C . ALA A 1 111 ? -5.021 7.390 19.351 1.00 86.81 111 ALA A C 1
ATOM 848 O O . ALA A 1 111 ? -4.596 8.539 19.521 1.00 86.81 111 ALA A O 1
ATOM 849 N N . VAL A 1 112 ? -6.323 7.123 19.302 1.00 83.12 112 VAL A N 1
ATOM 850 C CA . VAL A 1 112 ? -7.360 8.138 19.434 1.00 83.12 112 VAL A CA 1
ATOM 851 C C . VAL A 1 112 ? -7.698 8.337 20.915 1.00 83.12 112 VAL A C 1
ATOM 853 O O . VAL A 1 112 ? -8.182 7.454 21.605 1.00 83.12 112 VAL A O 1
ATOM 856 N N . ARG A 1 113 ? -7.508 9.550 21.449 1.00 77.00 113 ARG A N 1
ATOM 857 C CA . ARG A 1 113 ? -7.779 9.865 22.876 1.00 77.00 113 ARG A CA 1
ATOM 858 C C . ARG A 1 113 ? -9.274 9.941 23.247 1.00 77.00 113 ARG A C 1
ATOM 860 O O . ARG A 1 113 ? -9.630 10.603 24.223 1.00 77.00 113 ARG A O 1
ATOM 867 N N . ARG A 1 114 ? -10.154 9.317 22.464 1.00 76.31 114 ARG A N 1
ATOM 868 C CA . ARG A 1 114 ? -11.604 9.215 22.685 1.00 76.31 114 ARG A CA 1
ATOM 869 C C . ARG A 1 114 ? -12.046 7.768 22.446 1.00 76.31 114 ARG A C 1
ATOM 871 O O . ARG A 1 114 ? -11.366 7.067 21.704 1.00 76.31 114 ARG A O 1
ATOM 878 N N . PRO A 1 115 ? -13.179 7.327 23.021 1.00 79.12 115 PRO A N 1
ATOM 879 C CA . PRO A 1 115 ? -13.789 6.064 22.623 1.00 79.12 115 PRO A CA 1
ATOM 880 C C . PRO A 1 115 ? -13.978 6.050 21.103 1.00 79.12 115 PRO A C 1
ATOM 882 O O . PRO A 1 115 ? -14.616 6.955 20.560 1.00 79.12 115 PRO A O 1
ATOM 885 N N . LEU A 1 116 ? -13.371 5.070 20.438 1.00 83.75 116 LEU A N 1
ATOM 886 C CA . LEU A 1 116 ? -13.457 4.867 19.000 1.00 83.75 116 LEU A CA 1
ATOM 887 C C . LEU A 1 116 ? -14.021 3.472 18.749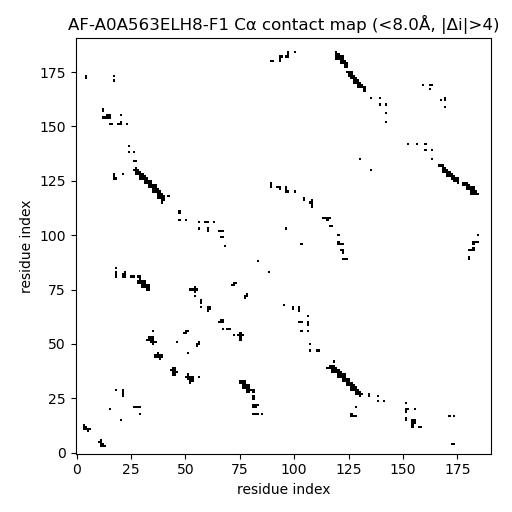 1.00 83.75 116 LEU A C 1
ATOM 889 O O . LEU A 1 116 ? -13.424 2.476 19.157 1.00 83.75 116 LEU A O 1
ATOM 893 N N . GLU A 1 117 ? -15.156 3.420 18.064 1.00 86.69 117 GLU A N 1
ATOM 894 C CA . GLU A 1 117 ? -15.727 2.190 17.532 1.00 86.69 117 GLU A CA 1
ATOM 895 C C . GLU A 1 117 ? -15.516 2.196 16.021 1.00 86.69 117 GLU A C 1
ATOM 897 O O . GLU A 1 117 ? -16.059 3.045 15.320 1.00 86.69 117 GLU A O 1
ATOM 902 N N . VAL A 1 118 ? -14.668 1.290 15.537 1.00 84.94 118 VAL A N 1
ATOM 903 C CA . VAL A 1 118 ? -14.331 1.173 14.115 1.00 84.94 118 VAL A CA 1
ATOM 904 C C . VAL A 1 118 ? -15.298 0.193 13.464 1.00 84.94 118 VAL A C 1
ATOM 906 O O . VAL A 1 118 ? -15.222 -1.012 13.725 1.00 84.94 118 VAL A O 1
ATOM 909 N N . ALA A 1 119 ? -16.180 0.704 12.611 1.00 84.19 119 ALA A N 1
ATOM 910 C CA . ALA A 1 119 ? -17.129 -0.103 11.855 1.00 84.19 119 ALA A CA 1
ATOM 911 C C . ALA A 1 119 ? -16.445 -0.801 10.676 1.00 84.19 119 ALA A C 1
ATOM 913 O O . ALA A 1 119 ? -16.656 -1.992 10.442 1.00 84.19 119 ALA A O 1
ATOM 914 N N . GLU A 1 120 ? -15.573 -0.078 9.979 1.00 83.75 120 GLU A N 1
ATOM 915 C CA . GLU A 1 120 ? -14.978 -0.521 8.725 1.00 83.75 120 GLU A CA 1
ATOM 916 C C . GLU A 1 120 ? -13.469 -0.301 8.721 1.00 83.75 120 GLU A C 1
ATOM 918 O O . GLU A 1 120 ? -12.975 0.699 9.244 1.00 83.75 120 GLU A O 1
ATOM 923 N N . LEU A 1 121 ? -12.749 -1.248 8.126 1.00 86.62 121 LEU A N 1
ATOM 924 C CA . LEU A 1 121 ? -11.347 -1.104 7.761 1.00 86.62 121 LEU A CA 1
ATOM 925 C C . LEU A 1 121 ? -11.246 -1.232 6.249 1.00 86.62 121 LEU A C 1
ATOM 927 O O . LEU A 1 121 ? -11.931 -2.057 5.647 1.00 86.62 121 LEU A O 1
ATOM 931 N N . SER A 1 122 ? -10.361 -0.461 5.645 1.00 82.88 122 SER A N 1
ATOM 932 C CA . SER A 1 122 ? -10.080 -0.565 4.224 1.00 82.88 122 SER A CA 1
ATOM 933 C C . SER A 1 122 ? -8.585 -0.519 3.962 1.00 82.88 122 SER A C 1
ATOM 935 O O . SER A 1 122 ? -7.800 -0.033 4.781 1.00 82.88 122 SER A O 1
ATOM 937 N N . VAL A 1 123 ? -8.182 -1.065 2.820 1.00 84.62 123 VAL A N 1
ATOM 938 C CA . VAL A 1 123 ? -6.827 -0.901 2.301 1.00 84.62 123 VAL A CA 1
ATOM 939 C C . VAL A 1 123 ? -6.888 -0.181 0.968 1.00 84.62 123 VAL A C 1
ATOM 941 O O . VAL A 1 123 ? -7.729 -0.485 0.122 1.00 84.62 123 VAL A O 1
ATOM 944 N N . ARG A 1 124 ? -5.972 0.765 0.780 1.00 83.69 124 ARG A N 1
ATOM 945 C CA . ARG A 1 124 ? -5.674 1.365 -0.521 1.00 83.69 124 ARG A CA 1
ATOM 946 C C . ARG A 1 124 ? -4.174 1.289 -0.761 1.00 83.69 124 ARG A C 1
ATOM 948 O O . ARG A 1 124 ? -3.392 1.286 0.186 1.00 83.69 124 ARG A O 1
ATOM 955 N N . ILE A 1 125 ? -3.760 1.272 -2.017 1.00 81.31 125 ILE A N 1
ATOM 956 C CA . ILE A 1 125 ? -2.342 1.233 -2.381 1.00 81.31 125 ILE A CA 1
ATOM 957 C C . ILE A 1 125 ? -1.971 2.431 -3.239 1.00 81.31 125 ILE A C 1
ATOM 959 O O . ILE A 1 125 ? -2.722 2.820 -4.126 1.00 81.31 125 ILE A O 1
ATOM 963 N N . GLU A 1 126 ? -0.799 3.003 -3.017 1.00 82.69 126 GLU A N 1
ATOM 964 C CA . GLU A 1 126 ? -0.179 3.953 -3.943 1.00 82.69 126 GLU A CA 1
ATOM 965 C C . GLU A 1 126 ? 0.991 3.265 -4.637 1.00 82.69 126 GLU A C 1
ATOM 967 O O . GLU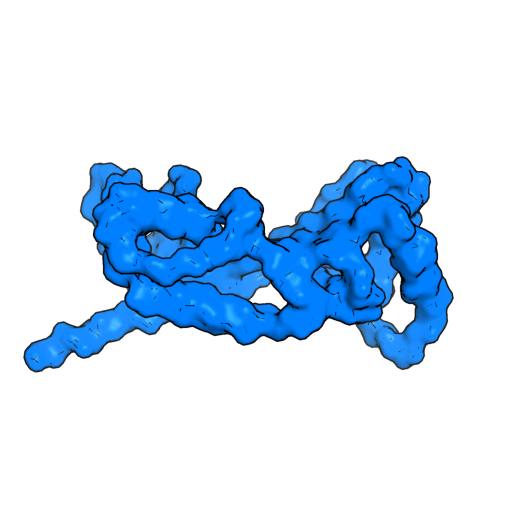 A 1 126 ? 1.708 2.505 -3.997 1.00 82.69 126 GLU A O 1
ATOM 972 N N . ALA A 1 127 ? 1.174 3.497 -5.936 1.00 78.69 127 ALA A N 1
ATOM 973 C CA . ALA A 1 127 ? 2.202 2.823 -6.720 1.00 78.69 127 ALA A CA 1
ATOM 974 C C . ALA A 1 127 ? 3.231 3.823 -7.250 1.00 78.69 127 ALA A C 1
ATOM 976 O O . ALA A 1 127 ? 2.891 4.910 -7.723 1.00 78.69 127 ALA A O 1
ATOM 977 N N . GLU A 1 128 ? 4.492 3.420 -7.199 1.00 80.25 128 GLU A N 1
ATOM 978 C CA . GLU A 1 128 ? 5.637 4.173 -7.689 1.00 80.25 128 GLU A CA 1
ATOM 979 C C . GLU A 1 128 ? 6.495 3.239 -8.536 1.00 80.25 128 GLU A C 1
ATOM 981 O O . GLU A 1 128 ? 6.883 2.158 -8.096 1.00 80.25 128 GLU A O 1
ATOM 986 N N . TRP A 1 129 ? 6.803 3.652 -9.760 1.00 81.19 129 TRP A N 1
ATOM 987 C CA . TRP A 1 129 ? 7.721 2.925 -10.629 1.00 81.19 129 TRP A CA 1
ATOM 988 C C . TRP A 1 129 ? 8.899 3.821 -10.986 1.00 81.19 129 TRP A C 1
ATOM 990 O O . TRP A 1 129 ? 8.718 4.982 -11.365 1.00 81.19 129 TRP A O 1
ATOM 1000 N N . GLY A 1 130 ? 10.100 3.267 -10.852 1.00 75.50 130 GLY A N 1
ATOM 1001 C CA . GLY A 1 130 ? 11.346 3.961 -11.142 1.00 75.50 130 GLY A CA 1
ATOM 1002 C C . GLY A 1 130 ? 12.308 3.073 -11.914 1.00 75.50 130 GLY A C 1
ATOM 1003 O O . GLY A 1 130 ? 12.476 1.891 -11.604 1.00 75.50 130 GLY A O 1
ATOM 1004 N N . VAL A 1 131 ? 12.962 3.649 -12.919 1.00 76.06 131 VAL A N 1
ATOM 1005 C CA . VAL A 1 131 ? 14.060 3.010 -13.653 1.00 76.06 131 VAL A CA 1
ATOM 1006 C C . VAL A 1 131 ? 15.357 3.683 -13.210 1.00 76.06 131 VAL A C 1
ATOM 1008 O O . VAL A 1 131 ? 15.418 4.911 -13.218 1.00 76.06 131 VAL A O 1
ATOM 1011 N N . PRO A 1 132 ? 16.391 2.929 -12.802 1.00 75.25 132 PRO A N 1
ATOM 1012 C CA . PRO A 1 132 ? 17.669 3.533 -12.453 1.00 75.25 132 PRO A CA 1
ATOM 1013 C C . PRO A 1 132 ? 18.368 4.083 -13.714 1.00 75.25 132 PRO A C 1
ATOM 1015 O O . PRO A 1 132 ? 18.120 3.568 -14.810 1.00 75.25 132 PRO A O 1
ATOM 1018 N N . PRO A 1 133 ? 19.264 5.082 -13.593 1.00 71.25 133 PRO A N 1
ATOM 1019 C CA . PRO A 1 133 ? 19.908 5.729 -14.741 1.00 71.25 133 PRO A CA 1
ATOM 1020 C C . PRO A 1 133 ? 20.595 4.770 -15.722 1.00 71.25 133 PRO A C 1
ATOM 1022 O O . PRO A 1 133 ? 20.628 5.020 -16.924 1.00 71.25 133 PRO A O 1
ATOM 1025 N N . GLU A 1 134 ? 21.122 3.644 -15.238 1.00 79.12 134 GLU A N 1
ATOM 1026 C CA . GLU A 1 134 ? 21.763 2.625 -16.072 1.00 79.12 134 GLU A CA 1
ATOM 1027 C C . GLU A 1 134 ? 20.787 1.940 -17.044 1.00 79.12 134 GLU A C 1
ATOM 1029 O O . GLU A 1 134 ? 21.220 1.447 -18.082 1.00 79.12 134 GLU A O 1
ATOM 1034 N N . GLY A 1 135 ? 19.487 1.923 -16.729 1.00 71.12 135 GLY A N 1
ATOM 1035 C CA . GLY A 1 135 ? 18.424 1.349 -17.560 1.00 71.12 135 GLY A CA 1
ATOM 1036 C C . GLY A 1 135 ? 17.800 2.333 -18.556 1.00 71.12 135 GLY A C 1
ATOM 1037 O O . GLY A 1 135 ? 16.882 1.963 -19.285 1.00 71.12 135 GLY A O 1
ATOM 1038 N N . TYR A 1 136 ? 18.268 3.584 -18.601 1.00 76.81 136 TYR A N 1
ATOM 1039 C CA . TYR A 1 136 ? 17.722 4.616 -19.491 1.00 76.81 136 TYR A CA 1
ATOM 1040 C C . TYR A 1 136 ? 17.848 4.284 -20.982 1.00 76.81 136 TYR A C 1
ATOM 1042 O O . TYR A 1 136 ? 16.859 4.476 -21.685 1.00 76.81 136 TYR A O 1
ATOM 1050 N N . PRO A 1 137 ? 18.970 3.731 -21.484 1.00 77.94 137 PRO A N 1
ATOM 1051 C CA . PRO A 1 137 ? 19.066 3.344 -22.891 1.00 77.94 137 PRO A CA 1
ATOM 1052 C C . PRO A 1 137 ? 18.041 2.276 -23.297 1.00 77.94 137 PRO A C 1
ATOM 1054 O O . PRO A 1 137 ? 17.480 2.344 -24.388 1.00 77.94 137 PRO A O 1
ATOM 1057 N N . ASP A 1 138 ? 17.769 1.309 -22.415 1.00 78.50 138 ASP A N 1
ATOM 1058 C CA . ASP A 1 138 ? 16.784 0.250 -22.668 1.00 78.50 138 ASP A CA 1
ATOM 1059 C C . ASP A 1 138 ? 15.354 0.804 -22.628 1.00 78.50 138 ASP A C 1
ATOM 1061 O O . ASP A 1 138 ? 14.506 0.421 -23.435 1.00 78.50 138 ASP A O 1
ATOM 1065 N N . LEU A 1 139 ? 15.094 1.755 -21.726 1.00 73.38 139 LEU A N 1
ATOM 1066 C CA . LEU A 1 139 ? 13.823 2.470 -21.660 1.00 73.38 139 LEU A CA 1
ATOM 1067 C C . LEU A 1 139 ? 13.595 3.336 -22.909 1.00 73.38 139 LEU A C 1
ATOM 1069 O O . LEU A 1 139 ? 12.498 3.318 -23.459 1.00 73.38 139 LEU A O 1
ATOM 1073 N N . GLU A 1 140 ? 14.614 4.058 -23.382 1.00 70.06 140 GLU A N 1
ATOM 1074 C CA . GLU A 1 140 ? 14.567 4.808 -24.647 1.00 70.06 140 GLU A CA 1
ATOM 1075 C C . GLU A 1 140 ? 14.269 3.881 -25.830 1.00 70.06 140 GLU A C 1
ATOM 1077 O O . GLU A 1 140 ? 13.362 4.156 -26.613 1.00 70.06 140 GLU A O 1
ATOM 1082 N N . ALA A 1 141 ? 14.964 2.744 -25.919 1.00 77.25 141 ALA A N 1
ATOM 1083 C CA . ALA A 1 141 ? 14.728 1.760 -26.970 1.00 77.25 141 ALA A CA 1
ATOM 1084 C C . ALA A 1 141 ? 13.291 1.214 -26.937 1.00 77.25 141 ALA A C 1
ATOM 1086 O O . ALA A 1 141 ? 12.644 1.135 -27.980 1.00 77.25 141 ALA A O 1
ATOM 1087 N N . TRP A 1 142 ? 12.764 0.894 -25.750 1.00 75.81 142 TRP A N 1
ATOM 1088 C CA . TRP A 1 142 ? 11.382 0.435 -25.580 1.00 75.81 142 TRP A CA 1
ATOM 1089 C C . TRP A 1 142 ? 10.346 1.491 -25.996 1.00 75.81 142 TRP A C 1
ATOM 1091 O O . TRP A 1 142 ? 9.295 1.143 -26.541 1.00 75.81 142 TRP A O 1
ATOM 1101 N N . LEU A 1 143 ? 10.636 2.775 -25.763 1.00 68.94 143 LEU A N 1
ATOM 1102 C CA . LEU A 1 143 ? 9.791 3.891 -26.196 1.00 68.94 143 LEU A CA 1
ATOM 1103 C C . LEU A 1 143 ? 9.800 4.086 -27.720 1.00 68.94 143 LEU A C 1
ATOM 1105 O O . LEU A 1 143 ? 8.776 4.477 -28.281 1.00 68.94 143 LEU A O 1
ATOM 1109 N N . ASP A 1 144 ? 10.925 3.802 -28.380 1.00 67.25 144 ASP A N 1
ATOM 1110 C CA . ASP A 1 144 ? 11.104 3.953 -29.830 1.00 67.25 144 ASP A CA 1
ATOM 1111 C C . ASP A 1 144 ? 10.588 2.748 -30.647 1.00 67.25 144 ASP A C 1
ATOM 1113 O O . ASP A 1 144 ? 10.470 2.825 -31.876 1.00 67.25 144 ASP A O 1
ATOM 1117 N N . GLU A 1 145 ? 10.259 1.625 -29.999 1.00 65.25 145 GLU A N 1
ATOM 1118 C CA . GLU A 1 145 ? 9.726 0.438 -30.669 1.00 65.25 145 GLU A CA 1
ATOM 1119 C C . GLU A 1 145 ? 8.328 0.683 -31.274 1.00 65.25 145 GLU A C 1
ATOM 1121 O O . GLU A 1 145 ? 7.377 0.990 -30.541 1.00 65.25 145 GLU A O 1
ATOM 1126 N N . PRO A 1 146 ? 8.133 0.441 -32.587 1.00 55.78 146 PRO A N 1
ATOM 1127 C CA . PRO A 1 146 ? 6.816 0.529 -33.206 1.00 55.78 146 PRO A CA 1
ATOM 1128 C C . PRO A 1 146 ? 5.896 -0.546 -32.616 1.00 55.78 146 PRO A C 1
ATOM 1130 O O . PRO A 1 146 ? 6.090 -1.739 -32.844 1.00 55.78 146 PRO A O 1
ATOM 1133 N N . SER A 1 147 ? 4.894 -0.130 -31.839 1.00 52.34 147 SER A N 1
ATOM 1134 C CA . SER A 1 147 ? 3.939 -1.052 -31.223 1.00 52.34 147 SER A CA 1
ATOM 1135 C C . SER A 1 147 ? 2.751 -1.297 -32.155 1.00 52.34 147 SER A C 1
ATOM 1137 O O . SER A 1 147 ? 2.141 -0.350 -32.642 1.00 52.34 147 SER A O 1
ATOM 1139 N N . GLU A 1 148 ? 2.388 -2.562 -32.386 1.00 48.28 148 GLU A N 1
ATOM 1140 C CA . GLU A 1 148 ? 1.134 -2.925 -33.073 1.00 48.28 148 GLU A CA 1
ATOM 1141 C C . GLU A 1 148 ? -0.097 -2.825 -32.142 1.00 48.28 148 GLU A C 1
ATOM 1143 O O . GLU A 1 148 ? -1.230 -3.030 -32.581 1.00 48.28 148 GLU A O 1
ATOM 1148 N N . GLN A 1 149 ? 0.107 -2.517 -30.855 1.00 46.38 149 GLN A N 1
ATOM 1149 C CA . GLN A 1 149 ? -0.928 -2.458 -29.821 1.00 46.38 149 GLN A CA 1
ATOM 1150 C C . GLN A 1 149 ? -0.833 -1.143 -29.031 1.00 46.38 149 GLN A C 1
ATOM 1152 O O . GLN A 1 149 ? -0.195 -1.067 -27.982 1.00 46.38 149 GLN A O 1
ATOM 1157 N N . ASP A 1 150 ? -1.518 -0.111 -29.528 1.00 51.41 150 ASP A N 1
ATOM 1158 C CA . ASP A 1 150 ? -1.779 1.132 -28.797 1.00 51.41 150 ASP A CA 1
ATOM 1159 C C . ASP A 1 150 ? -2.520 0.831 -27.486 1.00 51.41 150 ASP A C 1
ATOM 1161 O O . ASP A 1 150 ? -3.609 0.244 -27.525 1.00 51.41 150 ASP A O 1
ATOM 1165 N N . ARG A 1 151 ? -1.964 1.274 -26.343 1.00 49.72 151 ARG A N 1
ATOM 1166 C CA . ARG A 1 151 ? -2.700 1.949 -25.241 1.00 49.72 151 ARG A CA 1
ATOM 1167 C C . ARG A 1 151 ? -1.844 2.332 -24.014 1.00 49.72 151 ARG A C 1
ATOM 1169 O O . ARG A 1 151 ? -2.067 3.435 -23.531 1.00 49.72 151 ARG A O 1
ATOM 1176 N N . PRO A 1 152 ? -0.875 1.540 -23.504 1.00 49.69 152 PRO A N 1
ATOM 1177 C CA . PRO A 1 152 ? -0.051 1.967 -22.357 1.00 49.69 152 PRO A CA 1
ATOM 1178 C C . PRO A 1 152 ? 1.129 2.875 -22.751 1.00 49.69 152 PRO A C 1
ATOM 1180 O O . PRO A 1 152 ? 1.459 3.813 -22.025 1.00 49.69 152 PRO A O 1
ATOM 1183 N N . ARG A 1 153 ? 1.742 2.625 -23.922 1.00 49.19 153 ARG A N 1
ATOM 1184 C CA . ARG A 1 153 ? 2.935 3.340 -24.421 1.00 49.19 153 ARG A CA 1
ATOM 1185 C C . ARG A 1 153 ? 2.674 4.827 -24.696 1.00 49.19 153 ARG A C 1
ATOM 1187 O O . ARG A 1 153 ? 3.470 5.661 -24.274 1.00 49.19 153 ARG A O 1
ATOM 1194 N N . ASP A 1 154 ? 1.537 5.178 -25.296 1.00 48.44 154 ASP A N 1
ATOM 1195 C CA . ASP A 1 154 ? 1.218 6.569 -25.673 1.00 48.44 154 ASP A CA 1
ATOM 1196 C C . ASP A 1 154 ? 1.068 7.530 -24.482 1.00 48.44 154 ASP A C 1
ATOM 1198 O O . ASP A 1 154 ? 1.307 8.732 -24.610 1.00 48.44 154 ASP A O 1
ATOM 1202 N N . LEU A 1 155 ? 0.677 7.015 -23.312 1.00 46.38 155 LEU A N 1
ATOM 1203 C CA . LEU A 1 155 ? 0.449 7.812 -22.097 1.00 46.38 155 LEU A CA 1
ATOM 1204 C C . LEU A 1 155 ? 1.749 7.996 -21.297 1.00 46.38 155 LEU A C 1
ATOM 1206 O O . LEU A 1 155 ? 1.928 9.008 -20.620 1.00 46.38 155 LEU A O 1
ATOM 1210 N N . ALA A 1 156 ? 2.683 7.053 -21.439 1.00 48.62 156 ALA A N 1
ATOM 1211 C CA . ALA A 1 156 ? 3.980 7.038 -20.775 1.00 48.62 156 ALA A CA 1
ATOM 1212 C C . ALA A 1 156 ? 5.059 7.802 -21.584 1.00 48.62 156 ALA A C 1
ATOM 1214 O O . ALA A 1 156 ? 5.828 8.591 -21.026 1.00 48.62 156 ALA A O 1
ATOM 1215 N N . ALA A 1 157 ? 5.084 7.640 -22.913 1.00 47.75 157 ALA A N 1
ATOM 1216 C CA . ALA A 1 157 ? 6.187 8.074 -23.776 1.00 47.75 157 ALA A CA 1
ATOM 1217 C C . ALA A 1 157 ? 6.479 9.581 -23.757 1.00 47.75 157 ALA A C 1
ATOM 1219 O O . ALA A 1 157 ? 7.642 9.985 -23.765 1.00 47.75 157 ALA A O 1
ATOM 1220 N N . ALA A 1 158 ? 5.451 10.431 -23.680 1.00 45.41 158 ALA A N 1
ATOM 1221 C CA . ALA A 1 158 ? 5.650 11.881 -23.662 1.00 45.41 158 ALA A CA 1
ATOM 1222 C C . ALA A 1 158 ? 6.295 12.378 -22.351 1.00 45.41 158 ALA A C 1
ATOM 1224 O O . ALA A 1 158 ? 7.091 13.318 -22.386 1.00 45.41 158 ALA A O 1
ATOM 1225 N N . GLY A 1 159 ? 5.973 11.743 -21.216 1.00 47.81 159 GLY A N 1
ATOM 1226 C CA . GLY A 1 159 ? 6.515 12.089 -19.898 1.00 47.81 159 GLY A CA 1
ATOM 1227 C C . GLY A 1 159 ? 7.903 11.516 -19.650 1.00 47.81 159 GLY A C 1
ATOM 1228 O O . GLY A 1 159 ? 8.797 12.240 -19.209 1.00 47.81 159 GLY A O 1
ATOM 1229 N N . LEU A 1 160 ? 8.110 10.250 -20.022 1.00 50.81 160 LEU A N 1
ATOM 1230 C CA . LEU A 1 160 ? 9.392 9.566 -19.859 1.00 50.81 160 LEU A CA 1
ATOM 1231 C C . LEU A 1 160 ? 10.480 10.159 -20.763 1.00 50.81 160 LEU A C 1
ATOM 1233 O O . LEU A 1 160 ? 11.576 10.442 -20.289 1.00 50.81 160 LEU A O 1
ATOM 1237 N N . ALA A 1 161 ? 10.171 10.467 -22.029 1.00 48.25 161 ALA A N 1
ATOM 1238 C CA . ALA A 1 161 ? 11.149 11.045 -22.955 1.00 48.25 161 ALA A CA 1
ATOM 1239 C C . ALA A 1 161 ? 11.672 12.427 -22.515 1.00 48.25 161 ALA A C 1
ATOM 1241 O O . ALA A 1 161 ? 12.754 12.842 -22.927 1.00 48.25 161 ALA A O 1
ATOM 1242 N N . HIS A 1 162 ? 10.912 13.186 -21.717 1.00 41.19 162 HIS A N 1
ATOM 1243 C CA . HIS A 1 162 ? 11.372 14.469 -21.182 1.00 41.19 162 HIS A CA 1
ATOM 1244 C C . HIS A 1 162 ? 12.313 14.294 -19.982 1.00 41.19 162 HIS A C 1
ATOM 1246 O O . HIS A 1 162 ? 13.376 14.909 -19.972 1.00 41.19 162 HIS A O 1
ATOM 1252 N N . ALA A 1 163 ? 11.970 13.424 -19.030 1.00 43.19 163 ALA A N 1
ATOM 1253 C CA . ALA A 1 163 ? 12.798 13.164 -17.851 1.00 43.19 163 ALA A CA 1
ATOM 1254 C C . ALA A 1 163 ? 14.102 12.403 -18.180 1.00 43.19 163 ALA A C 1
ATOM 1256 O O . ALA A 1 163 ? 15.140 12.664 -17.581 1.00 43.19 163 ALA A O 1
ATOM 1257 N N . LEU A 1 164 ? 14.110 11.563 -19.220 1.00 44.62 164 LEU A N 1
ATOM 1258 C CA . LEU A 1 164 ? 15.338 10.938 -19.733 1.00 44.62 164 LEU A CA 1
ATOM 1259 C C . LEU A 1 164 ? 16.375 11.969 -20.217 1.00 44.62 164 LEU A C 1
ATOM 1261 O O . LEU A 1 164 ? 17.579 11.780 -20.058 1.00 44.62 164 LEU A O 1
ATOM 1265 N N . ARG A 1 165 ? 15.920 13.117 -20.739 1.00 45.69 165 ARG A N 1
ATOM 1266 C CA . ARG A 1 165 ? 16.798 14.192 -21.229 1.00 45.69 165 ARG A CA 1
ATOM 1267 C C . ARG A 1 165 ? 17.396 15.067 -20.123 1.00 45.69 165 ARG A C 1
ATOM 1269 O O . ARG A 1 165 ? 18.346 15.793 -20.414 1.00 45.69 165 ARG A O 1
ATOM 1276 N N . SER A 1 166 ? 16.868 15.030 -18.896 1.00 41.47 166 SER A N 1
ATOM 1277 C CA . SER A 1 166 ? 17.386 15.823 -17.768 1.00 41.47 166 SER A CA 1
ATOM 1278 C C . SER A 1 166 ? 18.450 15.095 -16.940 1.00 41.47 166 SER A C 1
ATOM 1280 O O . SER A 1 166 ? 19.191 15.755 -16.215 1.00 41.47 166 SER A O 1
ATOM 1282 N N . GLY A 1 167 ? 18.587 13.769 -17.080 1.00 34.03 167 GLY A N 1
ATOM 1283 C CA . GLY A 1 167 ? 19.598 12.977 -16.367 1.00 34.03 167 GLY A CA 1
ATOM 1284 C C . GLY A 1 167 ? 19.329 12.795 -14.867 1.00 34.03 167 GLY A C 1
ATOM 1285 O O . GLY A 1 167 ? 20.237 12.414 -14.131 1.00 34.03 167 GLY A O 1
ATOM 1286 N N . GLU A 1 168 ? 18.106 13.070 -14.412 1.00 35.47 168 GLU A N 1
ATOM 1287 C CA . GLU A 1 168 ? 17.655 12.847 -13.032 1.00 35.47 168 GLU A CA 1
ATOM 1288 C C . GLU A 1 168 ? 16.908 11.512 -12.916 1.00 35.47 168 GLU A C 1
ATOM 1290 O O . GLU A 1 168 ? 16.418 10.995 -13.921 1.00 35.47 168 GLU A O 1
ATOM 1295 N N . GLU A 1 169 ? 16.841 10.940 -11.708 1.00 35.28 169 GLU A N 1
ATOM 1296 C CA . GLU A 1 169 ? 16.083 9.717 -11.412 1.00 35.28 169 GLU A CA 1
ATOM 1297 C C . GLU A 1 169 ? 14.602 9.904 -11.769 1.00 35.28 169 GLU A C 1
ATOM 1299 O O . GLU A 1 169 ? 13.946 10.853 -11.332 1.00 35.28 169 GLU A O 1
ATOM 1304 N N . LEU A 1 170 ? 14.079 9.006 -12.600 1.00 40.06 170 LEU A N 1
ATOM 1305 C CA . LEU A 1 170 ? 12.732 9.107 -13.132 1.00 40.06 170 LEU A CA 1
ATOM 1306 C C . LEU A 1 170 ? 11.763 8.408 -12.180 1.00 40.06 170 LEU A C 1
ATOM 1308 O O . LEU A 1 170 ? 11.494 7.217 -12.308 1.00 40.06 170 LEU A O 1
ATOM 1312 N N . LEU A 1 171 ? 11.262 9.167 -11.206 1.00 38.38 171 LEU A N 1
ATOM 1313 C CA . LEU A 1 171 ? 10.247 8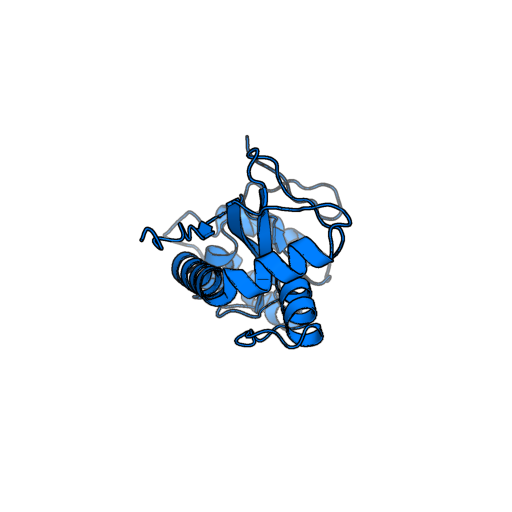.713 -10.259 1.00 38.38 171 LEU A CA 1
ATOM 1314 C C . LEU A 1 171 ? 8.857 9.074 -10.783 1.00 38.38 171 LEU A C 1
ATOM 1316 O O . LEU A 1 171 ? 8.436 10.234 -10.744 1.00 38.38 171 LEU A O 1
ATOM 1320 N N . LEU A 1 172 ? 8.121 8.074 -11.268 1.00 42.41 172 LEU A N 1
ATOM 1321 C CA . LEU A 1 172 ? 6.697 8.228 -11.545 1.00 42.41 172 LEU A CA 1
ATOM 1322 C C . LEU A 1 172 ? 5.922 7.995 -10.248 1.00 42.41 172 LEU A C 1
ATOM 1324 O O . LEU A 1 172 ? 5.514 6.878 -9.939 1.00 42.41 172 LEU A O 1
ATOM 1328 N N . HIS A 1 173 ? 5.711 9.075 -9.497 1.00 34.66 173 HIS A N 1
ATOM 1329 C CA . HIS A 1 173 ? 4.739 9.102 -8.410 1.00 34.66 173 HIS A CA 1
ATOM 1330 C C . HIS A 1 173 ? 3.343 9.301 -8.984 1.00 34.66 173 HIS A C 1
ATOM 1332 O O . HIS A 1 173 ? 3.050 10.358 -9.551 1.00 34.66 173 HIS A O 1
ATOM 1338 N N . MET A 1 174 ? 2.466 8.319 -8.793 1.00 42.50 174 MET A N 1
ATOM 1339 C CA . MET A 1 174 ? 1.039 8.512 -9.004 1.00 42.50 174 MET A CA 1
ATOM 1340 C C . MET A 1 174 ? 0.284 8.200 -7.711 1.00 42.50 174 MET A C 1
ATOM 1342 O O . MET A 1 174 ? 0.389 7.079 -7.211 1.00 42.50 174 MET A O 1
ATOM 1346 N N . PRO A 1 175 ? -0.525 9.134 -7.178 1.00 34.06 175 PRO A N 1
ATOM 1347 C CA . PRO A 1 175 ? -1.627 8.718 -6.331 1.00 34.06 175 PRO A CA 1
ATOM 1348 C C . PRO A 1 175 ? -2.527 7.868 -7.229 1.00 34.06 175 PRO A C 1
ATOM 1350 O O . PRO A 1 175 ? -3.039 8.360 -8.238 1.00 34.06 175 PRO A O 1
ATOM 1353 N N . SER A 1 176 ? -2.635 6.573 -6.941 1.00 33.34 176 SER A N 1
ATOM 1354 C CA . SER A 1 176 ? -3.599 5.746 -7.656 1.00 33.34 176 SER A CA 1
ATOM 1355 C C . SER A 1 176 ? -4.989 6.320 -7.366 1.00 33.34 176 SER A C 1
ATOM 1357 O O . S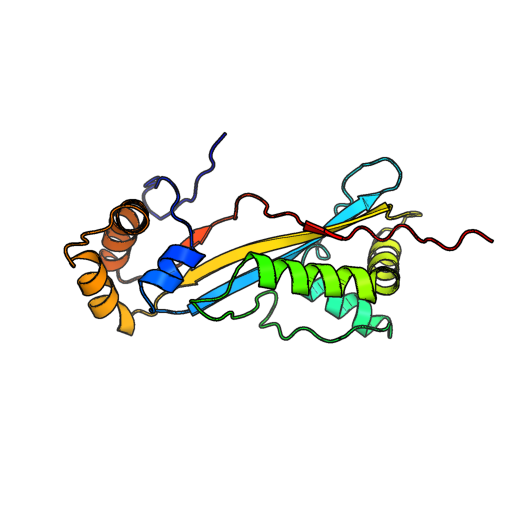ER A 1 176 ? -5.263 6.794 -6.256 1.00 33.34 176 SER A O 1
ATOM 1359 N N . ASP A 1 177 ? -5.866 6.330 -8.370 1.00 33.19 177 ASP A N 1
ATOM 1360 C CA . ASP A 1 177 ? -7.291 6.425 -8.084 1.00 33.19 177 ASP A CA 1
ATOM 1361 C C . ASP A 1 177 ? -7.589 5.310 -7.078 1.00 33.19 177 ASP A C 1
ATOM 1363 O O . ASP A 1 177 ? -7.319 4.146 -7.363 1.00 33.19 177 ASP A O 1
ATOM 1367 N N . VAL A 1 178 ? -8.043 5.709 -5.890 1.00 36.09 178 VAL A N 1
ATOM 1368 C CA . VAL A 1 178 ? -8.304 4.879 -4.714 1.00 36.09 178 VAL A CA 1
ATOM 1369 C C . VAL A 1 178 ? -8.927 3.537 -5.126 1.00 36.09 178 VAL A C 1
ATOM 1371 O O . VAL A 1 178 ? -10.135 3.432 -5.328 1.00 36.09 178 VAL A O 1
ATOM 1374 N N . LEU A 1 179 ? -8.092 2.505 -5.274 1.00 36.47 179 LEU A N 1
ATOM 1375 C CA . LEU A 1 179 ? -8.532 1.116 -5.253 1.00 36.47 179 LEU A CA 1
ATOM 1376 C C . LEU A 1 179 ? -8.663 0.764 -3.779 1.00 36.47 179 LEU A C 1
ATOM 1378 O O . LEU A 1 179 ? -7.738 0.257 -3.151 1.00 36.47 179 LEU A O 1
ATOM 1382 N N . GLU A 1 180 ? -9.787 1.186 -3.216 1.00 32.00 180 GLU A N 1
ATOM 1383 C CA . GLU A 1 180 ? -10.178 0.865 -1.857 1.00 32.00 180 GLU A CA 1
ATOM 1384 C C . GLU A 1 180 ? -10.921 -0.461 -1.873 1.00 32.00 180 GLU A C 1
ATOM 1386 O O . GLU A 1 180 ? -11.996 -0.586 -2.464 1.00 32.00 180 GLU A O 1
ATOM 1391 N N . VAL A 1 181 ? -10.326 -1.459 -1.228 1.00 36.31 181 VAL A N 1
ATOM 1392 C CA . VAL A 1 181 ? -11.033 -2.685 -0.881 1.00 36.31 181 VAL A CA 1
ATOM 1393 C C . VAL A 1 181 ? -11.428 -2.574 0.580 1.00 36.31 181 VAL A C 1
ATOM 1395 O O . VAL A 1 181 ? -10.588 -2.418 1.469 1.00 36.31 181 VAL A O 1
ATOM 1398 N N . VAL A 1 182 ? -12.733 -2.627 0.811 1.00 35.94 182 VAL A N 1
ATOM 1399 C CA . VAL A 1 182 ? -13.332 -2.615 2.140 1.00 35.94 182 VAL A CA 1
ATOM 1400 C C . VAL A 1 182 ? -13.192 -4.005 2.754 1.00 35.94 182 VAL A C 1
ATOM 1402 O O . VAL A 1 182 ? -13.819 -4.965 2.299 1.00 35.94 182 VAL A O 1
ATOM 1405 N N . ALA A 1 183 ? -12.384 -4.115 3.804 1.00 39.34 183 ALA A N 1
ATOM 1406 C CA . ALA A 1 183 ? -12.274 -5.316 4.615 1.00 39.34 183 ALA A CA 1
ATOM 1407 C C . ALA A 1 183 ? -13.470 -5.363 5.579 1.00 39.34 183 ALA A C 1
ATOM 1409 O O . ALA A 1 183 ? -13.442 -4.828 6.690 1.00 39.34 183 ALA A O 1
ATOM 1410 N N . TRP A 1 184 ? -14.563 -5.987 5.137 1.00 31.58 184 TRP A N 1
ATOM 1411 C CA . TRP A 1 184 ? -15.768 -6.137 5.949 1.00 31.58 184 TRP A CA 1
ATOM 1412 C C . TRP A 1 184 ? -15.658 -7.375 6.844 1.00 31.58 184 TRP A C 1
ATOM 1414 O O . TRP A 1 184 ? -15.693 -8.503 6.362 1.00 31.58 184 TRP A O 1
ATOM 1424 N N . ASN A 1 185 ? -15.562 -7.165 8.157 1.00 33.78 185 ASN A N 1
ATOM 1425 C CA . ASN A 1 185 ? -15.822 -8.198 9.157 1.00 33.78 185 ASN A CA 1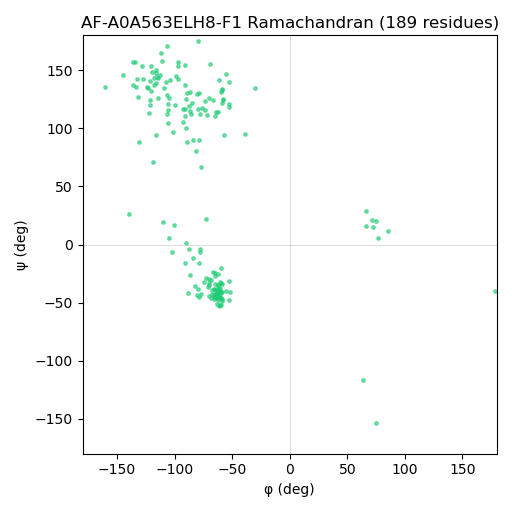
ATOM 1426 C C . ASN A 1 185 ? -17.029 -7.746 9.972 1.00 33.78 185 ASN A C 1
ATOM 1428 O O . ASN A 1 185 ? -16.910 -6.974 10.928 1.00 33.78 185 ASN A O 1
ATOM 1432 N N . ARG A 1 186 ? -18.208 -8.206 9.552 1.00 34.09 186 ARG A N 1
ATOM 1433 C CA . ARG A 1 186 ? -19.369 -8.241 10.431 1.00 34.09 186 ARG A CA 1
ATOM 1434 C C . ARG A 1 186 ? -19.065 -9.360 11.421 1.00 34.09 186 ARG A C 1
ATOM 1436 O O . ARG A 1 186 ? -18.962 -10.505 10.995 1.00 34.09 186 ARG A O 1
ATOM 1443 N N . ASP A 1 187 ? -18.831 -9.023 12.689 1.00 36.97 187 ASP A N 1
ATOM 1444 C CA . ASP A 1 187 ? -18.783 -10.024 13.756 1.00 36.97 187 ASP A CA 1
ATOM 1445 C C . ASP A 1 187 ? -20.146 -10.752 13.730 1.00 36.97 187 ASP A C 1
ATOM 1447 O O . ASP A 1 187 ? -21.140 -10.261 14.259 1.00 36.97 187 ASP A O 1
ATOM 1451 N N . GLU A 1 188 ? -20.224 -11.885 13.027 1.00 36.88 188 GLU A N 1
ATOM 1452 C CA . GLU A 1 188 ? -21.286 -12.879 13.186 1.00 36.88 188 GLU A CA 1
ATOM 1453 C C . GLU A 1 188 ? -20.975 -13.680 14.454 1.00 36.88 188 GLU A C 1
ATOM 1455 O O . GLU A 1 188 ? -20.649 -14.858 14.398 1.00 36.88 188 GLU A O 1
ATOM 1460 N N . ASP A 1 189 ? -21.041 -13.011 15.601 1.00 40.25 189 ASP A N 1
ATOM 1461 C CA . ASP A 1 189 ? -21.197 -13.658 16.902 1.00 40.25 189 ASP A CA 1
ATOM 1462 C C . ASP A 1 189 ? -22.521 -13.140 17.497 1.00 40.25 189 ASP A C 1
ATOM 1464 O O . ASP A 1 189 ? -22.538 -12.318 18.414 1.00 40.25 189 ASP A O 1
ATOM 1468 N N . ASP A 1 190 ? -23.637 -13.592 16.910 1.00 40.81 190 ASP A N 1
ATOM 1469 C CA . ASP A 1 190 ? -24.954 -13.609 17.557 1.00 40.81 190 ASP A CA 1
ATOM 1470 C C . ASP A 1 190 ? -25.143 -14.989 18.230 1.00 40.81 190 ASP A C 1
ATOM 1472 O O . ASP A 1 190 ? -25.205 -16.012 17.543 1.00 40.81 190 ASP A O 1
ATOM 1476 N N . ASP A 1 191 ? -25.268 -14.943 19.564 1.00 38.59 191 ASP A N 1
ATOM 1477 C CA . ASP A 1 191 ? -25.787 -15.931 20.542 1.00 38.59 191 ASP A CA 1
ATOM 1478 C C . ASP A 1 191 ? -25.029 -17.246 20.858 1.00 38.59 191 ASP A C 1
ATOM 1480 O O . ASP A 1 191 ? -25.046 -18.220 20.069 1.00 38.59 191 ASP A O 1
#

Solvent-accessible surface area (backbone atoms only — not comparable to full-atom values): 11372 Å² total; per-residue (Å²): 137,90,85,81,52,82,52,88,90,71,58,76,62,66,84,51,60,64,59,58,45,31,38,72,67,71,57,60,49,35,35,33,36,44,29,44,47,37,24,30,75,88,69,46,76,58,86,52,93,85,50,40,37,45,45,42,42,52,50,44,26,56,75,68,72,41,73,74,83,86,78,82,56,66,76,57,29,30,82,49,66,45,77,59,57,67,66,61,54,50,50,52,54,24,50,50,50,48,78,31,36,70,38,51,50,49,43,55,28,71,71,39,98,50,97,61,56,71,62,41,39,29,34,32,54,31,46,36,44,36,44,58,78,88,48,45,68,61,51,52,52,62,66,70,51,88,68,96,69,89,66,55,60,77,37,43,44,71,59,50,62,53,42,66,74,70,77,58,80,49,70,48,70,42,84,47,79,80,58,66,47,72,30,81,69,77,83,86,78,81,132

Radius of gyration: 19.54 Å; Cα contacts (8 Å, |Δi|>4): 285; chains: 1; bounding box: 48×38×56 Å

Nearest PDB structures (foldseek):
  5i5v-assembly1_B  TM=3.824E-01  e=4.656E-01  Homo sapiens
  3h2d-assembly1_A  TM=2.233E-01  e=4.548E+00  Shewanella oneidensis MR-1
  6vpw-assembly1_B  TM=2.381E-01  e=9.917E+00  Vibrio vulnificus CMCP6

Foldseek 3Di:
DDDFDDDPPRDTFDDFDQLCVLLLLVAFWKKKQKFKWFAFPVRHTQDFVQLGTPLSLQVLLVVVVHDADDDDDDRRMDTDRSNDDPVVVQVVVLVRCLVRVVSSQVSSCVRDPDRTHTQWMKMWMWMKGWHPLVCLVSVVVSLPDDDPDDDRSVRVNVQSVVVSVVSDTDIPGDRPPTPIDISHDPPPPDD

Organism: NCBI:txid2591470

pLDDT: mean 70.03, std 22.5, range [24.97, 96.19]

Secondary structure (DSSP, 8-state):
-------TT--------HHHHHHHH--SEEEEEEEEEEEETTS-B---TT-SBHHHHHHHHHHTT---PPP--BTTBEEE-TT--HHHHHHHHHHHHHHTHHHHHHHHHHHSSS---EEEEEEEEEEEEEE-GGGHHHHHHHHHS--SS-SSHHHHHHHHHHHHTTTS-EEEEE------EEE--------